Protein AF-A0A7S2LWJ1-F1 (afdb_monomer_lite)

Sequence (265 aa):
WGTWVKTWKPDPIIWHPDKVICFSGWVDVEQALGTCAGMVFPSRGERWLSVGGGNCDSKNPSNPIDVSWNTAKVQKLIDTVKRGGITGYAGIMLDLETSGPGCKVALQLSQGARCGAKLKEDTYGDGPSAALLQEAYAAIKAKGMKVGVTWSYNIPYCMMNAQEIVRGALSDSNVDLISPQMYARGEAFTDAPAWRWNGQPTLGYADYLGAKGSIVPTFKPANGLTDVMEISTDIASQHGVMIDDAVSKGFTDFANSPGCFAFQD

Structure (mmCIF, N/CA/C/O backbone):
data_AF-A0A7S2LWJ1-F1
#
_entry.id   AF-A0A7S2LWJ1-F1
#
loop_
_atom_site.group_PDB
_atom_site.id
_atom_site.type_symbol
_atom_site.label_atom_id
_atom_site.label_alt_id
_atom_site.label_comp_id
_atom_site.label_asym_id
_atom_site.label_entity_id
_atom_site.label_seq_id
_atom_site.pdbx_PDB_ins_code
_atom_site.Cartn_x
_atom_site.Cartn_y
_atom_site.Cartn_z
_atom_site.occupancy
_atom_site.B_iso_or_equiv
_atom_site.auth_seq_id
_atom_site.auth_comp_id
_atom_site.auth_asym_id
_atom_site.auth_atom_id
_atom_site.pdbx_PDB_model_num
ATOM 1 N N . TRP A 1 1 ? -8.883 -6.465 -11.737 1.00 62.12 1 TRP A N 1
ATOM 2 C CA . TRP A 1 1 ? -8.300 -5.180 -12.179 1.00 62.12 1 TRP A CA 1
ATOM 3 C C . TRP A 1 1 ? -8.716 -4.066 -11.232 1.00 62.12 1 TRP A C 1
ATOM 5 O O . TRP A 1 1 ? -9.854 -4.057 -10.776 1.00 62.12 1 TRP A O 1
ATOM 15 N N . GLY A 1 2 ? -7.831 -3.127 -10.906 1.00 69.19 2 GLY A N 1
ATOM 16 C CA . GLY A 1 2 ? -8.191 -1.963 -10.090 1.00 69.19 2 GLY A CA 1
ATOM 17 C C . GLY A 1 2 ? -7.523 -0.682 -10.574 1.00 69.19 2 GLY A C 1
ATOM 18 O O . GLY A 1 2 ? -6.684 -0.709 -11.469 1.00 69.19 2 GLY A O 1
ATOM 19 N N . THR A 1 3 ? -7.885 0.446 -9.975 1.00 72.62 3 THR A N 1
ATOM 20 C CA . THR A 1 3 ? -7.284 1.738 -10.314 1.00 72.62 3 THR A CA 1
ATOM 21 C C . THR A 1 3 ? -7.054 2.587 -9.079 1.00 72.62 3 THR A C 1
ATOM 23 O O . THR A 1 3 ? -7.881 2.619 -8.161 1.00 72.62 3 THR A O 1
ATOM 26 N N . TRP A 1 4 ? -5.949 3.317 -9.095 1.00 72.19 4 TRP A N 1
ATOM 27 C CA . TRP A 1 4 ? -5.758 4.478 -8.245 1.00 72.19 4 TRP A CA 1
ATOM 28 C C . TRP A 1 4 ? -6.468 5.673 -8.873 1.00 72.19 4 TRP A C 1
ATOM 30 O O . TRP A 1 4 ? -6.395 5.872 -10.084 1.00 72.19 4 TRP A O 1
ATOM 40 N N . VAL A 1 5 ? -7.163 6.464 -8.061 1.00 66.75 5 VAL A N 1
ATOM 41 C CA . VAL A 1 5 ? -7.757 7.734 -8.489 1.00 66.75 5 VAL A CA 1
ATOM 42 C C . VAL A 1 5 ? -7.173 8.831 -7.619 1.00 66.75 5 VAL A C 1
ATOM 44 O O . VAL A 1 5 ? -7.364 8.846 -6.400 1.00 66.75 5 VAL A O 1
ATOM 47 N N . LYS A 1 6 ? -6.430 9.739 -8.252 1.00 66.50 6 LYS A N 1
ATOM 48 C CA . LYS A 1 6 ? -5.800 10.863 -7.565 1.00 66.50 6 LYS A CA 1
ATOM 49 C C . LYS A 1 6 ? -6.835 11.906 -7.172 1.00 66.50 6 LYS A C 1
ATOM 51 O O . LYS A 1 6 ? -7.607 12.381 -8.001 1.00 66.50 6 LYS A O 1
ATOM 56 N N . THR A 1 7 ? -6.791 12.319 -5.911 1.00 58.75 7 THR A N 1
ATOM 57 C CA . THR A 1 7 ? -7.706 13.326 -5.350 1.00 58.75 7 THR A CA 1
ATOM 58 C C . THR A 1 7 ? -7.527 14.722 -5.958 1.00 58.75 7 THR A C 1
ATOM 60 O O . THR A 1 7 ? -8.493 15.471 -6.058 1.00 58.75 7 THR A O 1
ATOM 63 N N . TRP A 1 8 ? -6.319 15.076 -6.408 1.00 58.56 8 TRP A N 1
ATOM 64 C CA . TRP A 1 8 ? -5.999 16.390 -6.998 1.00 58.56 8 TRP A CA 1
ATOM 65 C C . TRP A 1 8 ? -6.009 16.425 -8.531 1.00 58.56 8 TRP A C 1
ATOM 67 O O . TRP A 1 8 ? -5.837 17.492 -9.120 1.00 58.56 8 TRP A O 1
ATOM 77 N N . LYS A 1 9 ? -6.188 15.275 -9.183 1.00 61.12 9 LYS A N 1
ATOM 78 C CA . LYS A 1 9 ? -6.340 15.156 -10.636 1.00 61.12 9 LYS A CA 1
ATOM 79 C C . LYS A 1 9 ? -7.208 13.927 -10.925 1.00 61.12 9 LYS A C 1
ATOM 81 O O . LYS A 1 9 ? -6.662 12.858 -11.189 1.00 61.12 9 LYS A O 1
ATOM 86 N N . PRO A 1 10 ? -8.542 14.047 -10.811 1.00 57.25 10 PRO A N 1
ATOM 87 C CA . PRO A 1 10 ? -9.439 12.933 -11.080 1.00 57.25 10 PRO A CA 1
ATOM 88 C C . PRO A 1 10 ? -9.311 12.556 -12.556 1.00 57.25 10 PRO A C 1
ATOM 90 O O . PRO A 1 10 ? -9.755 13.301 -13.427 1.00 57.25 10 PRO A O 1
ATOM 93 N N . ASP A 1 11 ? -8.654 11.435 -12.834 1.00 59.50 11 ASP A N 1
ATOM 94 C CA . ASP A 1 11 ? -8.476 10.940 -14.196 1.00 59.50 11 ASP A CA 1
ATOM 95 C C . ASP A 1 11 ? -9.610 9.944 -14.506 1.00 59.50 11 ASP A C 1
ATOM 97 O O . ASP A 1 11 ? -9.784 8.982 -13.750 1.00 59.50 11 ASP A O 1
ATOM 101 N N . PRO A 1 12 ? -10.430 10.142 -15.558 1.00 55.59 12 PRO A N 1
ATOM 102 C CA . PRO A 1 12 ? -11.613 9.312 -15.831 1.00 55.59 12 PRO A CA 1
ATOM 103 C C . PRO A 1 12 ? -11.295 7.906 -16.379 1.00 55.59 12 PRO A C 1
ATOM 105 O O . PRO A 1 12 ? -12.140 7.264 -16.999 1.00 55.59 12 PRO A O 1
ATOM 108 N N . ILE A 1 13 ? -10.074 7.414 -16.189 1.00 56.34 13 ILE A N 1
ATOM 109 C CA . ILE A 1 13 ? -9.444 6.504 -17.146 1.00 56.34 13 ILE A CA 1
ATOM 110 C C . ILE A 1 13 ? -9.810 5.027 -16.988 1.00 56.34 13 ILE A C 1
ATOM 112 O O . ILE A 1 13 ? -9.470 4.231 -17.853 1.00 56.34 13 ILE A O 1
ATOM 116 N N . ILE A 1 14 ? -10.588 4.621 -15.982 1.00 59.78 14 ILE A N 1
ATOM 117 C CA . ILE A 1 14 ? -11.123 3.250 -15.958 1.00 59.78 14 ILE A CA 1
ATOM 118 C C . ILE A 1 14 ? -12.606 3.283 -15.602 1.00 59.78 14 ILE A C 1
ATOM 120 O O . ILE A 1 14 ? -12.995 3.591 -14.478 1.00 59.78 14 ILE A O 1
ATOM 124 N N . TRP A 1 15 ? -13.446 2.939 -16.581 1.00 57.44 15 TRP A N 1
ATOM 125 C CA . TRP A 1 15 ? -14.903 3.021 -16.461 1.00 57.44 15 TRP A CA 1
ATOM 126 C C . TRP A 1 15 ? -15.494 1.957 -15.521 1.00 57.44 15 TRP A C 1
ATOM 128 O O . TRP A 1 15 ? -16.556 2.184 -14.936 1.00 57.44 15 TRP A O 1
ATOM 138 N N . HIS A 1 16 ? -14.815 0.818 -15.318 1.00 67.56 16 HIS A N 1
ATOM 139 C CA . HIS A 1 16 ? -15.339 -0.320 -14.542 1.00 67.56 16 HIS A CA 1
ATOM 140 C C . HIS A 1 16 ? -14.277 -1.094 -13.728 1.00 67.56 16 HIS A C 1
ATOM 142 O O . HIS A 1 16 ? -14.139 -2.304 -13.906 1.00 67.56 16 HIS A O 1
ATOM 148 N N . PRO A 1 17 ? -13.508 -0.447 -12.840 1.00 79.62 17 PRO A N 1
ATOM 149 C CA . PRO A 1 17 ? -12.548 -1.157 -12.000 1.00 79.62 17 PRO A CA 1
ATOM 150 C C . PRO A 1 17 ? -13.267 -2.025 -10.950 1.00 79.62 17 PRO A C 1
ATOM 152 O O . PRO A 1 17 ? -14.313 -1.639 -10.427 1.00 79.62 17 PRO A O 1
ATOM 155 N N . ASP A 1 18 ? -12.678 -3.164 -10.570 1.00 84.31 18 ASP A N 1
ATOM 156 C CA . ASP A 1 18 ? -13.183 -3.970 -9.444 1.00 84.31 18 ASP A CA 1
ATOM 157 C C . ASP A 1 18 ? -12.918 -3.274 -8.102 1.00 84.31 18 ASP A C 1
ATOM 159 O O . ASP A 1 18 ? -13.608 -3.518 -7.111 1.00 84.31 18 ASP A O 1
ATOM 163 N N . LYS A 1 19 ? -11.883 -2.425 -8.064 1.00 88.06 19 LYS A N 1
ATOM 164 C CA . LYS A 1 19 ? -11.432 -1.666 -6.894 1.00 88.06 19 LYS A CA 1
ATOM 165 C C . LYS A 1 19 ? -11.020 -0.261 -7.308 1.00 88.06 19 LYS A C 1
ATOM 167 O O . LYS A 1 19 ? -10.224 -0.103 -8.234 1.00 88.06 19 LYS A O 1
ATOM 172 N N . VAL A 1 20 ? -11.514 0.732 -6.582 1.00 88.94 20 VAL A N 1
ATOM 173 C CA . VAL A 1 20 ? -11.131 2.135 -6.735 1.00 88.94 20 VAL A CA 1
ATOM 174 C C . VAL A 1 20 ? -10.453 2.589 -5.457 1.00 88.94 20 VAL A C 1
ATOM 176 O O . VAL A 1 20 ? -11.090 2.621 -4.404 1.00 88.94 20 VAL A O 1
ATOM 179 N N . ILE A 1 21 ? -9.178 2.955 -5.549 1.00 91.00 21 ILE A N 1
ATOM 180 C CA . ILE A 1 21 ? -8.411 3.436 -4.404 1.00 91.00 21 ILE A CA 1
ATOM 181 C C . ILE A 1 21 ? -8.294 4.955 -4.496 1.00 91.00 21 ILE A C 1
ATOM 183 O O . ILE A 1 21 ? -7.714 5.484 -5.442 1.00 91.00 21 ILE A O 1
ATOM 187 N N . CYS A 1 22 ? -8.844 5.662 -3.510 1.00 90.88 22 CYS A N 1
ATOM 188 C CA . CYS A 1 22 ? -8.642 7.099 -3.385 1.00 90.88 22 CYS A CA 1
ATOM 189 C C . CYS A 1 22 ? -7.226 7.381 -2.886 1.00 90.88 22 CYS A C 1
ATOM 191 O O . CYS A 1 22 ? -6.927 7.128 -1.718 1.00 90.88 22 CYS A O 1
ATOM 193 N N . PHE A 1 23 ? -6.369 7.913 -3.755 1.00 87.94 23 PHE A N 1
ATOM 194 C CA . PHE A 1 23 ? -5.011 8.307 -3.393 1.00 87.94 23 PHE A CA 1
ATOM 195 C C . PHE A 1 23 ? -5.048 9.660 -2.670 1.00 87.94 23 PHE A C 1
ATOM 197 O O . PHE A 1 23 ? -5.220 10.713 -3.298 1.00 87.94 23 PHE A O 1
ATOM 204 N N . SER A 1 24 ? -4.950 9.627 -1.339 1.00 87.88 24 SER A N 1
ATOM 205 C CA . SER A 1 24 ? -5.105 10.820 -0.502 1.00 87.88 24 SER A CA 1
ATOM 206 C C . SER A 1 24 ? -3.829 11.649 -0.367 1.00 87.88 24 SER A C 1
ATOM 208 O O . SER A 1 24 ? -3.923 12.866 -0.223 1.00 87.88 24 SER A O 1
ATOM 210 N N . GLY A 1 25 ? -2.656 11.011 -0.406 1.00 84.50 25 GLY A N 1
ATOM 211 C CA . GLY A 1 25 ? -1.369 11.648 -0.118 1.00 84.50 25 GLY A CA 1
ATOM 212 C C . GLY A 1 25 ? -1.175 12.041 1.354 1.00 84.50 25 GLY A C 1
ATOM 213 O O . GLY A 1 25 ? -0.243 12.786 1.665 1.00 84.50 25 GLY A O 1
ATOM 214 N N . TRP A 1 26 ? -2.057 11.591 2.258 1.00 88.19 26 TRP A N 1
ATOM 215 C CA . TRP A 1 26 ? -2.043 11.939 3.679 1.00 88.19 26 TRP A CA 1
ATOM 216 C C . TRP A 1 26 ? -1.842 10.710 4.559 1.00 88.19 26 TRP A C 1
ATOM 218 O O . TRP A 1 26 ? -2.670 9.801 4.582 1.00 88.19 26 TRP A O 1
ATOM 228 N N . VAL A 1 27 ? -0.793 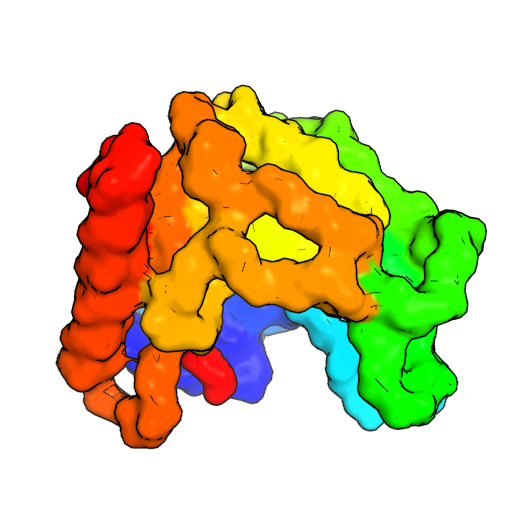10.735 5.381 1.00 88.94 27 VAL A N 1
ATOM 229 C CA . VAL A 1 27 ? -0.598 9.764 6.471 1.00 88.94 27 VAL A CA 1
ATOM 230 C C . VAL A 1 27 ? -1.572 10.003 7.638 1.00 88.94 27 VAL A C 1
ATOM 232 O O . VAL A 1 27 ? -1.894 9.086 8.392 1.00 88.94 27 VAL A O 1
ATOM 235 N N . ASP A 1 28 ? -2.078 11.228 7.816 1.00 91.50 28 ASP A N 1
ATOM 236 C CA . ASP A 1 28 ? -3.137 11.480 8.794 1.00 91.50 28 ASP A CA 1
ATOM 237 C C . ASP A 1 28 ? -4.489 10.983 8.268 1.00 91.50 28 ASP A C 1
ATOM 239 O O . ASP A 1 28 ? -5.031 11.531 7.308 1.00 91.50 28 ASP A O 1
ATOM 243 N N . VAL A 1 29 ? -5.055 9.971 8.927 1.00 95.69 29 VAL A N 1
ATOM 244 C CA . VAL A 1 29 ? -6.309 9.329 8.505 1.00 95.69 29 VAL A CA 1
ATOM 245 C C . VAL A 1 29 ? -7.488 10.301 8.376 1.00 95.69 29 VAL A C 1
ATOM 247 O O . VAL A 1 29 ? -8.330 10.126 7.500 1.00 95.69 29 VAL A O 1
ATOM 250 N N . GLU A 1 30 ? -7.565 11.349 9.200 1.00 94.62 30 GLU A N 1
ATOM 251 C CA . GLU A 1 30 ? -8.678 12.305 9.132 1.00 94.62 30 GLU A CA 1
ATOM 252 C C . GLU A 1 30 ? -8.514 13.260 7.946 1.00 94.62 30 GLU A C 1
ATOM 254 O O . GLU A 1 30 ? -9.494 13.578 7.273 1.00 94.62 30 GLU A O 1
ATOM 259 N N . GLN A 1 31 ? -7.277 13.659 7.633 1.00 92.12 31 GLN A N 1
ATOM 260 C CA . GLN A 1 31 ? -6.982 14.422 6.416 1.00 92.12 31 GLN A CA 1
ATOM 261 C C . GLN A 1 31 ? -7.210 13.572 5.161 1.00 92.12 31 GLN A C 1
ATOM 263 O O . GLN A 1 31 ? -7.761 14.071 4.177 1.00 92.12 31 GLN A O 1
ATOM 268 N N . ALA A 1 32 ? -6.857 12.283 5.209 1.00 93.25 32 ALA A N 1
ATOM 269 C CA . ALA A 1 32 ? -7.126 11.341 4.130 1.00 93.25 32 ALA A CA 1
ATOM 270 C C . ALA A 1 32 ? -8.634 11.213 3.864 1.00 93.25 32 ALA A C 1
ATOM 272 O O . ALA A 1 32 ? -9.078 11.390 2.729 1.00 93.25 32 ALA A O 1
ATOM 273 N N . LEU A 1 33 ? -9.432 11.002 4.917 1.00 95.31 33 LEU A N 1
ATOM 274 C CA . LEU A 1 33 ? -10.895 10.975 4.836 1.00 95.31 33 LEU A CA 1
ATOM 275 C C . LEU A 1 33 ? -11.462 12.281 4.274 1.00 95.31 33 LEU A C 1
ATOM 277 O O . LEU A 1 33 ? -12.286 12.237 3.365 1.00 95.31 33 LEU A O 1
ATOM 281 N N . GLY A 1 34 ? -11.012 13.431 4.784 1.00 93.44 34 GLY A N 1
ATOM 282 C CA . GLY A 1 34 ? -11.465 14.742 4.315 1.00 93.44 34 GLY A CA 1
ATOM 283 C C . GLY A 1 34 ? -11.158 14.976 2.836 1.00 93.44 34 GLY A C 1
ATOM 284 O O . GLY A 1 34 ? -12.008 15.467 2.098 1.00 93.44 34 GLY A O 1
ATOM 285 N N . THR A 1 35 ? -9.977 14.554 2.383 1.00 88.69 35 THR A N 1
ATOM 286 C CA . THR A 1 35 ? -9.564 14.666 0.977 1.00 88.69 35 THR A CA 1
ATOM 287 C C . THR A 1 35 ? -10.399 13.749 0.079 1.00 88.69 35 THR A C 1
ATOM 289 O O . THR A 1 35 ? -10.888 14.175 -0.966 1.00 88.69 35 THR A O 1
ATOM 292 N N . CYS A 1 36 ? -10.629 12.505 0.501 1.00 90.50 36 CYS A N 1
ATOM 293 C CA . CYS A 1 36 ? -11.410 11.536 -0.268 1.00 90.50 36 CYS A CA 1
ATOM 294 C C . CYS A 1 36 ? -12.926 11.789 -0.235 1.00 90.50 36 CYS A C 1
ATOM 296 O O . CYS A 1 36 ? -13.634 11.339 -1.132 1.00 90.50 36 CYS A O 1
ATOM 298 N N . ALA A 1 37 ? -13.444 12.523 0.755 1.00 89.81 37 ALA A N 1
ATOM 299 C CA . ALA A 1 37 ? -14.869 12.852 0.848 1.00 89.81 37 ALA A CA 1
ATOM 300 C C . ALA A 1 37 ? -15.363 13.716 -0.326 1.00 89.81 37 ALA A C 1
ATOM 302 O O . ALA A 1 37 ? -16.529 13.627 -0.702 1.00 89.81 37 ALA A O 1
ATOM 303 N N . GLY A 1 38 ? -14.481 14.531 -0.915 1.00 78.19 38 GLY A N 1
ATOM 304 C CA . GLY A 1 38 ? -14.796 15.381 -2.067 1.00 78.19 38 GLY A CA 1
ATOM 305 C C . GLY A 1 38 ? -14.744 14.668 -3.420 1.00 78.19 38 GLY A C 1
ATOM 306 O O . GLY A 1 38 ? -14.998 15.299 -4.445 1.00 78.19 38 GLY A O 1
ATOM 307 N N . MET A 1 39 ? -14.396 13.379 -3.456 1.00 78.75 39 MET A N 1
ATOM 308 C CA . MET A 1 39 ? -14.214 12.661 -4.712 1.00 78.75 39 MET A CA 1
ATOM 309 C C . MET A 1 39 ? -15.497 12.045 -5.261 1.00 78.75 39 MET A C 1
ATOM 311 O O . MET A 1 39 ? -16.260 11.379 -4.560 1.00 78.75 39 MET A O 1
ATOM 315 N N . VAL A 1 40 ? -15.660 12.162 -6.579 1.00 77.00 40 VAL A N 1
ATOM 316 C CA . VAL A 1 40 ? -16.626 11.369 -7.339 1.00 77.00 40 VAL A CA 1
ATOM 317 C C . VAL A 1 40 ? -15.969 10.042 -7.703 1.00 77.00 40 VAL A C 1
ATOM 319 O O . VAL A 1 40 ? -15.102 9.977 -8.572 1.00 77.00 40 VAL A O 1
ATOM 322 N N . PHE A 1 41 ? -16.373 8.975 -7.019 1.00 76.06 41 PHE A N 1
ATOM 323 C CA . PHE A 1 41 ? -15.963 7.620 -7.378 1.00 76.06 41 PHE A CA 1
ATOM 324 C C . PHE A 1 41 ? -16.769 7.110 -8.583 1.00 76.06 41 PHE A C 1
ATOM 326 O O . PHE A 1 41 ? -17.954 7.441 -8.703 1.00 76.06 41 PHE A O 1
ATOM 333 N N . PRO A 1 42 ? -16.182 6.235 -9.420 1.00 74.19 42 PRO A N 1
ATOM 334 C CA . PRO A 1 42 ? -16.938 5.409 -10.351 1.00 74.19 42 PRO A CA 1
ATOM 335 C C . PRO A 1 42 ? -18.126 4.715 -9.666 1.00 74.19 42 PRO A C 1
ATOM 337 O O . PRO A 1 42 ? -18.094 4.392 -8.474 1.00 74.19 42 PRO A O 1
ATOM 340 N N . SER A 1 43 ? -19.192 4.463 -10.429 1.00 73.44 43 SER A N 1
ATOM 341 C CA . SER A 1 43 ? -20.420 3.829 -9.923 1.00 73.44 43 SER A CA 1
ATOM 342 C C . SER A 1 43 ? -20.259 2.339 -9.595 1.00 73.44 43 SER A C 1
ATOM 344 O O . SER A 1 43 ? -21.141 1.748 -8.974 1.00 73.44 43 SER A O 1
ATOM 346 N N . ARG A 1 44 ? -19.142 1.728 -10.004 1.00 78.50 44 ARG A N 1
ATOM 347 C CA . ARG A 1 44 ? -18.795 0.321 -9.776 1.00 78.50 44 ARG A CA 1
ATOM 348 C C . ARG A 1 44 ? -17.430 0.215 -9.097 1.00 78.50 44 ARG A C 1
ATOM 350 O O . ARG A 1 44 ? -16.621 1.136 -9.174 1.00 78.50 44 ARG A O 1
ATOM 357 N N . GLY A 1 45 ? -17.195 -0.939 -8.481 1.00 83.31 45 GLY A N 1
ATOM 358 C CA . GLY A 1 45 ? -15.953 -1.262 -7.790 1.00 83.31 45 GLY A CA 1
ATOM 359 C C . GLY A 1 45 ? -16.024 -1.013 -6.287 1.00 83.31 45 GLY A C 1
ATOM 360 O O . GLY A 1 45 ? -16.723 -0.124 -5.800 1.00 83.31 45 GLY A O 1
ATOM 361 N N . GLU A 1 46 ? -15.289 -1.828 -5.540 1.00 91.62 46 GLU A N 1
ATOM 362 C CA . GLU A 1 46 ? -15.083 -1.628 -4.111 1.00 91.62 46 GLU A CA 1
ATOM 363 C C . GLU A 1 46 ? -14.309 -0.326 -3.886 1.00 91.62 46 GLU A C 1
ATOM 365 O O . GLU A 1 46 ? -13.279 -0.094 -4.521 1.00 91.62 46 GLU A O 1
ATOM 370 N N . ARG A 1 47 ? -14.775 0.522 -2.966 1.00 92.25 47 ARG A N 1
ATOM 371 C CA . ARG A 1 47 ? -14.086 1.771 -2.616 1.00 92.25 47 ARG A CA 1
ATOM 372 C C . ARG A 1 47 ? -13.054 1.516 -1.534 1.00 92.25 47 ARG A C 1
ATOM 374 O O . ARG A 1 47 ? -13.379 0.926 -0.506 1.00 92.25 47 ARG A O 1
ATOM 381 N N . TRP A 1 48 ? -11.841 1.995 -1.751 1.00 95.88 48 TRP A N 1
ATOM 382 C CA . TRP A 1 48 ? -10.733 1.868 -0.818 1.00 95.88 48 TRP A CA 1
ATOM 383 C C . TRP A 1 48 ? -10.171 3.248 -0.484 1.00 95.88 48 TRP A C 1
ATOM 385 O O . TRP A 1 48 ? -10.022 4.102 -1.360 1.00 95.88 48 TRP A O 1
ATOM 395 N N . LEU A 1 49 ? -9.874 3.464 0.794 1.00 96.56 49 LEU A N 1
ATOM 396 C CA . LEU A 1 49 ? -9.201 4.667 1.276 1.00 96.56 49 LEU A CA 1
ATOM 397 C C . LEU A 1 49 ? -7.692 4.426 1.254 1.00 96.56 49 LEU A C 1
ATOM 399 O O . LEU A 1 49 ? -7.248 3.472 1.885 1.00 96.56 49 LEU A O 1
ATOM 403 N N . SER A 1 50 ? -6.906 5.280 0.597 1.00 95.31 50 SER A N 1
ATOM 404 C CA . SER A 1 50 ? -5.460 5.294 0.833 1.00 95.31 50 SER A CA 1
ATOM 405 C C . SER A 1 50 ? -5.123 6.170 2.033 1.00 95.31 50 SER A C 1
ATOM 407 O O . SER A 1 50 ? -5.562 7.323 2.101 1.00 95.31 50 SER A O 1
ATOM 409 N N . VAL A 1 51 ? -4.324 5.645 2.956 1.00 94.81 51 VAL A N 1
ATOM 410 C CA . VAL A 1 51 ? -3.632 6.420 3.993 1.00 94.81 51 VAL A CA 1
ATOM 411 C C . VAL A 1 51 ? -2.148 6.310 3.692 1.00 94.81 51 VAL A C 1
ATOM 413 O O . VAL A 1 51 ? -1.644 5.197 3.590 1.00 94.81 51 VAL A O 1
ATOM 416 N N . GLY A 1 52 ? -1.459 7.438 3.551 1.00 90.19 52 GLY A N 1
ATOM 417 C CA . GLY A 1 52 ? -0.059 7.487 3.136 1.00 90.19 52 GLY A CA 1
ATOM 418 C C . GLY A 1 52 ? 0.141 8.068 1.738 1.00 90.19 52 GLY A C 1
ATOM 419 O O . GLY A 1 52 ? -0.607 8.967 1.347 1.00 90.19 52 GLY A O 1
ATOM 420 N N . GLY A 1 53 ? 1.179 7.607 1.032 1.00 78.69 53 GLY A N 1
ATOM 421 C CA . GLY A 1 53 ? 1.578 8.150 -0.277 1.00 78.69 53 GLY A CA 1
ATOM 422 C C . GLY A 1 53 ? 2.057 9.591 -0.176 1.00 78.69 53 GLY A C 1
ATOM 423 O O . GLY A 1 53 ? 1.740 10.424 -1.026 1.00 78.69 53 GLY A O 1
ATOM 424 N N . GLY A 1 54 ? 2.676 9.909 0.967 1.00 64.75 54 GLY A N 1
ATOM 425 C CA . GLY A 1 54 ? 2.916 11.263 1.437 1.00 64.75 54 GLY A CA 1
ATOM 426 C C . GLY A 1 54 ? 3.527 12.143 0.355 1.00 64.75 54 GLY A C 1
ATOM 427 O O . GLY A 1 54 ? 4.593 11.849 -0.178 1.00 64.75 54 GLY A O 1
ATOM 428 N N . ASN A 1 55 ? 2.886 13.280 0.081 1.00 55.94 55 ASN A N 1
ATOM 429 C CA . ASN A 1 55 ? 3.475 14.341 -0.728 1.00 55.94 55 ASN A CA 1
ATOM 430 C C . ASN A 1 55 ? 4.667 14.966 0.031 1.00 55.94 55 ASN A C 1
ATOM 432 O O . ASN A 1 55 ? 4.563 16.088 0.531 1.00 55.94 55 ASN A O 1
ATOM 436 N N . CYS A 1 56 ? 5.825 14.293 0.093 1.00 53.72 56 CYS A N 1
ATOM 437 C CA . CYS A 1 56 ? 7.084 14.945 0.490 1.00 53.72 56 CYS A CA 1
ATOM 438 C C . CYS A 1 56 ? 7.411 16.143 -0.420 1.00 53.72 56 CYS A C 1
ATOM 440 O O . CYS A 1 56 ? 8.255 16.971 -0.102 1.00 53.72 56 CYS A O 1
ATOM 442 N N . ASP A 1 57 ? 6.693 16.254 -1.532 1.00 47.81 57 ASP A N 1
ATOM 443 C CA . ASP A 1 57 ? 6.700 17.335 -2.498 1.00 47.81 57 ASP A CA 1
ATOM 444 C C . ASP A 1 57 ? 5.880 18.559 -2.047 1.00 47.81 57 ASP A C 1
ATOM 446 O O . ASP A 1 57 ? 5.345 19.288 -2.885 1.00 47.81 57 ASP A O 1
ATOM 450 N N . SER A 1 58 ? 5.715 18.794 -0.732 1.00 45.62 58 SER A N 1
ATOM 451 C CA . SER A 1 58 ? 4.949 19.944 -0.246 1.00 45.62 58 SER A CA 1
ATOM 452 C C . SER A 1 58 ? 5.558 21.220 -0.835 1.00 45.62 58 SER A C 1
ATOM 454 O O . SER A 1 58 ? 6.621 21.680 -0.421 1.00 45.62 58 SER A O 1
ATOM 456 N N . LYS A 1 59 ? 4.869 21.782 -1.835 1.00 45.69 59 LYS A N 1
ATOM 457 C CA . LYS A 1 59 ? 5.271 22.923 -2.675 1.00 45.69 59 LYS A CA 1
ATOM 458 C C . LYS A 1 59 ? 5.435 24.234 -1.892 1.00 45.69 59 LYS A C 1
ATOM 460 O O . LYS A 1 59 ? 5.547 25.300 -2.490 1.00 45.69 59 LYS A O 1
ATOM 465 N N . ASN A 1 60 ? 5.406 24.171 -0.561 1.00 49.88 60 ASN A N 1
ATOM 466 C CA . ASN A 1 60 ? 5.527 25.299 0.339 1.00 49.88 60 ASN A CA 1
ATOM 467 C C . ASN A 1 60 ? 6.674 25.073 1.344 1.00 49.88 60 ASN A C 1
ATOM 469 O O . ASN A 1 60 ? 6.438 24.600 2.458 1.00 49.88 60 ASN A O 1
ATOM 473 N N . PRO A 1 61 ? 7.914 25.454 0.990 1.00 54.19 61 PRO A N 1
ATOM 474 C CA . PRO A 1 61 ? 9.062 25.370 1.895 1.00 54.19 61 PRO A CA 1
ATOM 475 C C . PRO A 1 61 ? 8.915 26.242 3.157 1.00 54.19 61 PRO A C 1
ATOM 477 O O . PRO A 1 61 ? 9.687 26.087 4.100 1.00 54.19 61 PRO A O 1
ATOM 480 N N . SER A 1 62 ? 7.929 27.145 3.206 1.00 53.22 62 SER A N 1
ATOM 481 C CA . SER A 1 62 ? 7.674 28.044 4.336 1.00 53.22 62 SER A CA 1
ATOM 482 C C . SER A 1 62 ? 6.765 27.441 5.416 1.00 53.22 62 SER A C 1
ATOM 484 O O . SER A 1 62 ? 6.684 27.998 6.507 1.00 53.22 62 SER A O 1
ATOM 486 N N . ASN A 1 63 ? 6.079 26.325 5.139 1.00 51.38 63 ASN A N 1
ATOM 487 C CA . ASN A 1 63 ? 5.269 25.601 6.123 1.00 51.38 63 ASN A CA 1
ATOM 488 C C . ASN A 1 63 ? 5.214 24.099 5.783 1.00 51.38 63 ASN A C 1
ATOM 490 O O . ASN A 1 63 ? 4.220 23.636 5.214 1.00 51.38 63 ASN A O 1
ATOM 494 N N . PRO A 1 64 ? 6.282 23.336 6.078 1.00 58.62 64 PRO A N 1
ATOM 495 C CA . PRO A 1 64 ? 6.330 21.924 5.737 1.00 58.62 64 PRO A CA 1
ATOM 496 C C . PRO A 1 64 ? 5.347 21.147 6.618 1.00 58.62 64 PRO A C 1
ATOM 498 O O . PRO A 1 64 ? 5.579 20.962 7.819 1.00 58.62 64 PRO A O 1
ATOM 501 N N . ILE A 1 65 ? 4.254 20.677 6.017 1.00 61.84 65 ILE A N 1
ATOM 502 C CA . ILE A 1 65 ? 3.363 19.717 6.668 1.00 61.84 65 ILE A CA 1
ATOM 503 C C . ILE A 1 65 ? 4.090 18.372 6.686 1.00 61.84 65 ILE A C 1
ATOM 505 O O . ILE A 1 65 ? 4.495 17.870 5.641 1.00 61.84 65 ILE A O 1
ATOM 509 N N . ASP A 1 66 ? 4.284 17.807 7.877 1.00 67.69 66 ASP A N 1
ATOM 510 C CA . ASP A 1 66 ? 4.865 16.473 8.008 1.00 67.69 66 ASP A CA 1
ATOM 511 C C . ASP A 1 66 ? 3.823 15.419 7.621 1.00 67.69 66 ASP A C 1
ATOM 513 O O . ASP A 1 66 ? 2.847 15.189 8.343 1.00 67.69 66 ASP A O 1
ATOM 517 N N . VAL A 1 67 ? 4.027 14.824 6.450 1.00 72.38 67 VAL A N 1
ATOM 518 C CA . VAL A 1 67 ? 3.185 13.772 5.870 1.00 72.38 67 VAL A CA 1
ATOM 519 C C . VAL A 1 67 ? 3.848 12.400 5.949 1.00 72.38 67 VAL A C 1
ATOM 521 O O . VAL A 1 67 ? 3.468 11.505 5.207 1.00 72.38 67 VAL A O 1
ATOM 524 N N . SER A 1 68 ? 4.828 12.228 6.833 1.00 78.94 68 SER A N 1
ATOM 525 C CA . SER A 1 68 ? 5.577 10.979 6.957 1.00 78.94 68 SER A CA 1
ATOM 526 C C . SER A 1 68 ? 4.959 10.049 8.004 1.00 78.94 68 SER A C 1
ATOM 528 O O . SER A 1 68 ? 4.321 10.490 8.969 1.00 78.94 68 SER A O 1
ATOM 530 N N . TRP A 1 69 ? 5.186 8.743 7.859 1.00 86.00 69 TRP A N 1
ATOM 531 C CA . TRP A 1 69 ? 4.746 7.750 8.837 1.00 86.00 69 TRP A CA 1
ATOM 532 C C . TRP A 1 69 ? 5.497 7.871 10.166 1.00 86.00 69 TRP A C 1
ATOM 534 O O . TRP A 1 69 ? 6.722 7.971 10.213 1.00 86.00 69 TRP A O 1
ATOM 544 N N . ASN A 1 70 ? 4.756 7.806 11.272 1.00 86.06 70 ASN A N 1
ATOM 545 C CA . ASN A 1 70 ? 5.296 7.688 12.627 1.00 86.06 70 ASN A CA 1
ATOM 546 C C . ASN A 1 70 ? 4.302 6.952 13.538 1.00 86.06 70 ASN A C 1
ATOM 548 O O . ASN A 1 70 ? 3.129 6.779 13.185 1.00 86.06 70 ASN A O 1
ATOM 552 N N . THR A 1 71 ? 4.761 6.556 14.725 1.00 89.62 71 THR A N 1
ATOM 553 C CA . THR A 1 71 ? 3.961 5.843 15.737 1.00 89.62 71 THR A CA 1
ATOM 554 C C . THR A 1 71 ? 2.632 6.536 16.041 1.00 89.62 71 THR A C 1
ATOM 556 O O . THR A 1 71 ? 1.587 5.889 16.052 1.00 89.62 71 THR A O 1
ATOM 559 N N . ALA A 1 72 ? 2.630 7.860 16.228 1.00 90.50 72 ALA A N 1
ATOM 560 C CA . ALA A 1 72 ? 1.418 8.601 16.573 1.00 90.50 72 ALA A CA 1
ATOM 561 C C . ALA A 1 72 ? 0.376 8.579 15.442 1.00 90.50 72 ALA A C 1
ATOM 563 O O . ALA A 1 72 ? -0.824 8.498 15.706 1.00 90.50 72 ALA A O 1
ATOM 564 N N . LYS A 1 73 ? 0.812 8.614 14.178 1.00 91.75 73 LYS A N 1
ATOM 565 C CA . LYS A 1 73 ? -0.087 8.533 13.019 1.00 91.75 73 LYS A CA 1
ATOM 566 C C . LYS A 1 73 ? -0.698 7.142 12.861 1.00 91.75 73 LYS A C 1
ATOM 568 O O . LYS A 1 73 ? -1.901 7.049 12.618 1.00 91.75 73 LYS A O 1
ATOM 573 N N . VAL A 1 74 ? 0.082 6.078 13.077 1.00 95.81 74 VAL A N 1
ATOM 574 C CA . VAL A 1 74 ? -0.455 4.706 13.075 1.00 95.81 74 VAL A CA 1
ATOM 575 C C . VAL A 1 74 ? -1.412 4.492 14.249 1.00 95.81 74 VAL A C 1
ATOM 577 O O . VAL A 1 74 ? -2.502 3.960 14.051 1.00 95.81 74 VAL A O 1
ATOM 580 N N . GLN A 1 75 ? -1.088 4.999 15.443 1.00 97.44 75 GLN A N 1
ATOM 581 C CA . GLN A 1 75 ? -1.999 4.936 16.589 1.00 97.44 75 GLN A CA 1
ATOM 582 C C . GLN A 1 75 ? -3.312 5.681 16.312 1.00 97.44 75 GLN A C 1
ATOM 584 O O . GLN A 1 75 ? -4.393 5.151 16.559 1.00 97.44 75 GLN A O 1
ATOM 589 N N . LYS A 1 76 ? -3.244 6.875 15.711 1.00 97.31 76 LYS A N 1
ATOM 590 C CA . LYS A 1 76 ? -4.438 7.636 15.318 1.00 97.31 76 LYS A CA 1
ATOM 591 C C . LYS A 1 76 ? -5.300 6.877 14.302 1.00 97.31 76 LYS A C 1
ATOM 593 O O . LYS A 1 76 ? -6.532 6.929 14.393 1.00 97.31 76 LYS A O 1
ATOM 598 N N . LEU A 1 77 ? -4.683 6.173 13.347 1.00 98.44 77 LEU A N 1
ATOM 599 C CA . LEU A 1 77 ? -5.384 5.274 12.426 1.00 98.44 77 LEU A CA 1
ATOM 600 C C . LEU A 1 77 ? -6.093 4.150 13.194 1.00 98.44 77 LEU A C 1
ATOM 602 O O . LEU A 1 77 ? -7.300 3.977 13.018 1.00 98.44 77 LEU A O 1
ATOM 606 N N . ILE A 1 78 ? -5.381 3.447 14.080 1.00 98.75 78 ILE A N 1
ATOM 607 C CA . ILE A 1 78 ? -5.933 2.376 14.926 1.00 98.75 78 ILE A CA 1
ATOM 608 C C . ILE A 1 78 ? -7.145 2.877 15.717 1.00 98.75 78 ILE A C 1
ATOM 610 O O . ILE A 1 78 ? -8.212 2.262 15.671 1.00 98.75 78 ILE A O 1
ATOM 614 N N . ASP A 1 79 ? -7.013 4.007 16.408 1.00 98.69 79 ASP A N 1
ATOM 615 C CA . ASP A 1 79 ? -8.076 4.571 17.240 1.00 98.69 79 ASP A CA 1
ATOM 616 C C . ASP A 1 79 ? -9.284 4.988 16.393 1.00 98.69 79 ASP A C 1
ATOM 618 O O . ASP A 1 79 ? -10.434 4.734 16.762 1.00 98.69 79 ASP A O 1
ATOM 622 N N . THR A 1 80 ? -9.034 5.570 15.215 1.00 98.62 80 THR A N 1
ATOM 623 C CA . THR A 1 80 ? -10.080 5.978 14.267 1.00 98.62 80 THR A CA 1
ATOM 624 C C . THR A 1 80 ? -10.845 4.791 13.698 1.00 98.62 80 THR A C 1
ATOM 626 O O . THR A 1 80 ? -12.076 4.825 13.634 1.00 98.62 80 THR A O 1
ATOM 629 N N . VAL A 1 81 ? -10.149 3.709 13.367 1.00 98.44 81 VAL A N 1
ATOM 630 C CA . VAL A 1 81 ? -10.774 2.449 12.969 1.00 98.44 81 VAL A CA 1
ATOM 631 C C . VAL A 1 81 ? -11.587 1.874 14.128 1.00 98.44 81 VAL A C 1
ATOM 633 O O . VAL A 1 81 ? -12.772 1.593 13.959 1.00 98.44 81 VAL A O 1
ATOM 636 N N . LYS A 1 82 ? -11.004 1.752 15.330 1.00 98.31 82 LYS A N 1
ATOM 637 C CA . LYS A 1 82 ? -11.659 1.161 16.512 1.00 98.31 82 LYS A CA 1
ATOM 638 C C . LYS A 1 82 ? -12.953 1.883 16.893 1.00 98.31 82 LYS A C 1
ATOM 640 O O . LYS A 1 82 ? -13.945 1.208 17.186 1.00 98.31 82 LYS A O 1
ATOM 645 N N . ARG A 1 83 ? -12.990 3.218 16.801 1.00 97.94 83 ARG A N 1
ATOM 646 C CA . ARG A 1 83 ? -14.205 4.024 17.042 1.00 97.94 83 ARG A CA 1
ATOM 647 C C . ARG A 1 83 ? -15.219 4.020 15.890 1.00 97.94 83 ARG A C 1
ATOM 649 O O . ARG A 1 83 ? -16.264 4.644 16.020 1.00 97.94 83 ARG A O 1
ATOM 656 N N . GLY A 1 84 ? -14.937 3.339 14.775 1.00 97.25 84 GLY A N 1
ATOM 657 C CA . GLY A 1 84 ? -15.831 3.284 13.611 1.00 97.25 84 GLY A CA 1
ATOM 658 C C . GLY A 1 84 ? -15.854 4.573 12.785 1.00 97.25 84 GLY A C 1
ATOM 659 O O . GLY A 1 84 ? -16.843 4.854 12.119 1.00 97.25 84 GLY A O 1
ATOM 660 N N . GLY A 1 85 ? -14.780 5.369 12.829 1.00 96.88 85 GLY A N 1
ATOM 661 C CA . GLY A 1 85 ? -14.691 6.659 12.136 1.00 96.88 85 GLY A CA 1
ATOM 662 C C . GLY A 1 85 ? -14.494 6.565 10.619 1.00 96.88 85 GLY A C 1
ATOM 663 O O . GLY A 1 85 ? -14.497 7.592 9.948 1.00 96.88 85 GLY A O 1
ATOM 664 N N . ILE A 1 86 ? -14.323 5.358 10.071 1.00 96.75 86 ILE A N 1
ATOM 665 C CA . ILE A 1 86 ? -14.148 5.106 8.636 1.00 96.75 86 ILE A CA 1
ATOM 666 C C . ILE A 1 86 ? -15.383 4.358 8.145 1.00 96.75 86 ILE A C 1
ATOM 668 O O . ILE A 1 86 ? -15.638 3.232 8.564 1.00 96.75 86 ILE A O 1
ATOM 672 N N . THR A 1 8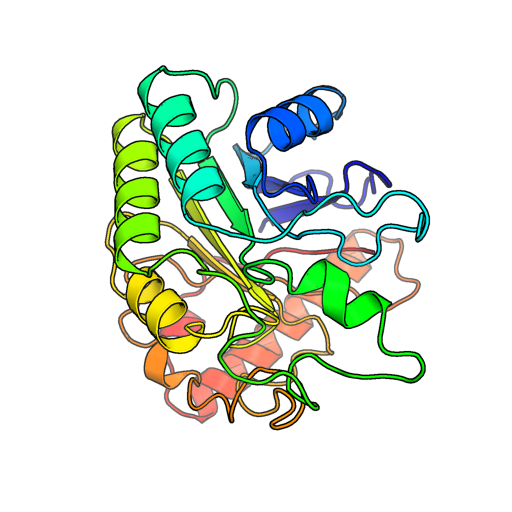7 ? -16.164 4.994 7.273 1.00 93.56 87 THR A N 1
ATOM 673 C CA . THR A 1 87 ? -17.420 4.446 6.742 1.00 93.56 87 THR A CA 1
ATOM 674 C C . THR A 1 87 ? -17.471 4.603 5.224 1.00 93.56 87 THR A C 1
ATOM 676 O O . THR A 1 87 ? -16.821 5.482 4.664 1.00 93.56 87 THR A O 1
ATOM 679 N N . GLY A 1 88 ? -18.217 3.728 4.542 1.00 92.38 88 GLY A N 1
ATOM 680 C CA . GLY A 1 88 ? -18.380 3.781 3.081 1.00 92.38 88 GLY A CA 1
ATOM 681 C C . GLY A 1 88 ? -17.209 3.222 2.261 1.00 92.38 88 GLY A C 1
ATOM 682 O O . GLY A 1 88 ? -17.256 3.284 1.031 1.00 92.38 88 GLY A O 1
ATOM 683 N N . TYR A 1 89 ? -16.196 2.649 2.918 1.00 95.75 89 TYR A N 1
ATOM 684 C CA . TYR A 1 89 ? -15.058 1.980 2.286 1.00 95.75 89 TYR A CA 1
ATOM 685 C C . TYR A 1 89 ? -15.090 0.476 2.570 1.00 95.75 89 TYR A C 1
ATOM 687 O O . TYR A 1 89 ? -15.407 0.049 3.678 1.00 95.75 89 TYR A O 1
ATOM 695 N N . ALA A 1 90 ? -14.745 -0.324 1.563 1.00 96.69 90 ALA A N 1
ATOM 696 C CA . ALA A 1 90 ? -14.586 -1.772 1.668 1.00 96.69 90 ALA A CA 1
ATOM 697 C C . ALA A 1 90 ? -13.206 -2.169 2.216 1.00 96.69 90 ALA A C 1
ATOM 699 O O . ALA A 1 90 ? -13.037 -3.279 2.719 1.00 96.69 90 ALA A O 1
ATOM 700 N N . GLY A 1 91 ? -12.218 -1.278 2.117 1.00 97.69 91 GLY A N 1
ATOM 701 C CA . GLY A 1 91 ? -10.869 -1.517 2.608 1.00 97.69 91 GLY A CA 1
ATOM 702 C C . GLY A 1 91 ? -10.041 -0.248 2.747 1.00 97.69 91 GLY A C 1
ATOM 703 O O . GLY A 1 91 ? -10.433 0.831 2.293 1.00 97.69 91 GLY A O 1
ATOM 704 N N . ILE A 1 92 ? -8.884 -0.398 3.382 1.00 98.38 92 ILE A N 1
ATOM 705 C CA . ILE A 1 92 ? -7.872 0.648 3.513 1.00 98.38 92 ILE A CA 1
ATOM 706 C C . ILE A 1 92 ? -6.589 0.143 2.865 1.00 98.38 92 ILE A C 1
ATOM 708 O O . ILE A 1 92 ? -6.141 -0.964 3.153 1.00 98.38 92 ILE A O 1
ATOM 712 N N . MET A 1 93 ? -6.017 0.960 1.990 1.00 97.75 93 MET A N 1
ATOM 713 C CA . MET A 1 93 ? -4.694 0.769 1.419 1.00 97.75 93 MET A CA 1
ATOM 714 C C . MET A 1 93 ? -3.699 1.608 2.226 1.00 97.75 93 MET A C 1
ATOM 716 O O . MET A 1 93 ? -3.819 2.831 2.256 1.00 97.75 93 MET A O 1
ATOM 720 N N . LEU A 1 94 ? -2.753 0.977 2.919 1.00 97.31 94 LEU A N 1
ATOM 721 C CA . LEU A 1 94 ? -1.659 1.695 3.568 1.00 97.31 94 LEU A CA 1
ATOM 722 C C . LEU A 1 94 ? -0.539 1.891 2.557 1.00 97.31 94 LEU A C 1
ATOM 724 O O . LEU A 1 94 ? 0.101 0.933 2.126 1.00 97.31 94 LEU A O 1
ATOM 728 N N . ASP A 1 95 ? -0.332 3.141 2.179 1.00 93.25 95 ASP A N 1
ATOM 729 C CA . ASP A 1 95 ? 0.659 3.550 1.204 1.00 93.25 95 ASP A CA 1
ATOM 730 C C . ASP A 1 95 ? 1.935 4.009 1.903 1.00 93.25 95 ASP A C 1
ATOM 732 O O . ASP A 1 95 ? 2.071 5.134 2.399 1.00 93.25 95 ASP A O 1
ATOM 736 N N . LEU A 1 96 ? 2.826 3.038 2.075 1.00 90.12 96 LEU A N 1
ATOM 737 C CA . LEU A 1 96 ? 3.973 3.126 2.957 1.00 90.12 96 LEU A CA 1
ATOM 738 C C . LEU A 1 96 ? 5.118 3.824 2.233 1.00 90.12 96 LEU A C 1
ATOM 740 O O . LEU A 1 96 ? 5.862 3.230 1.452 1.00 90.12 96 LEU A O 1
ATOM 744 N N . GLU A 1 97 ? 5.263 5.108 2.545 1.00 80.19 97 GLU A N 1
ATOM 745 C CA . GLU A 1 97 ? 6.328 5.964 2.050 1.00 80.19 97 GLU A CA 1
ATOM 746 C C . GLU A 1 97 ? 6.753 6.949 3.138 1.00 80.19 97 GLU A C 1
ATOM 748 O O . GLU A 1 97 ? 5.943 7.696 3.681 1.00 80.19 97 GLU A O 1
ATOM 753 N N . THR A 1 98 ? 8.052 6.988 3.395 1.00 73.81 98 THR A N 1
ATOM 754 C CA . THR A 1 98 ? 8.797 7.862 4.306 1.00 73.81 98 THR A CA 1
ATOM 755 C C . THR A 1 98 ? 8.429 7.717 5.782 1.00 73.81 98 THR A C 1
ATOM 757 O O . THR A 1 98 ? 7.269 7.553 6.150 1.00 73.81 98 THR A O 1
ATOM 760 N N . SER A 1 99 ? 9.427 7.784 6.665 1.00 63.97 99 SER A N 1
ATOM 761 C CA . SER A 1 99 ? 9.211 7.774 8.117 1.00 63.97 99 SER A CA 1
ATOM 762 C C . SER A 1 99 ? 9.833 8.981 8.822 1.00 63.97 99 SER A C 1
ATOM 764 O O . SER A 1 99 ? 10.865 9.496 8.385 1.00 63.97 99 SER A O 1
ATOM 766 N N . GLY A 1 100 ? 9.243 9.411 9.942 1.00 60.66 100 GLY A N 1
ATOM 767 C CA . GLY A 1 100 ? 9.779 10.501 10.774 1.00 60.66 100 GLY A CA 1
ATOM 768 C C . GLY A 1 100 ? 9.826 11.856 10.042 1.00 60.66 100 GLY A C 1
ATOM 769 O O . GLY A 1 100 ? 9.110 12.046 9.079 1.00 60.66 100 GLY A O 1
ATOM 770 N N . PRO A 1 101 ? 10.695 12.819 10.390 1.00 53.41 101 PRO A N 1
ATOM 771 C CA . PRO A 1 101 ? 10.842 14.069 9.643 1.00 53.41 101 PRO A CA 1
ATOM 772 C C . PRO A 1 101 ? 11.495 13.872 8.256 1.00 53.41 101 PRO A C 1
ATOM 774 O O . PRO A 1 101 ? 11.923 14.854 7.651 1.00 53.41 101 PRO A O 1
ATOM 777 N N . GLY A 1 102 ? 11.587 12.643 7.731 1.00 51.84 102 GLY A N 1
ATOM 778 C CA . GLY A 1 102 ? 12.248 12.294 6.471 1.00 51.84 102 GLY A CA 1
ATOM 779 C C . GLY A 1 102 ? 11.789 13.128 5.270 1.00 51.84 102 GLY A C 1
ATOM 780 O O . GLY A 1 102 ? 12.633 13.542 4.473 1.00 51.84 102 GLY A O 1
ATOM 781 N N . CYS A 1 103 ? 10.501 13.499 5.188 1.00 53.66 103 CYS A N 1
ATOM 782 C CA . CYS A 1 103 ? 10.040 14.450 4.166 1.00 53.66 103 CYS A CA 1
ATOM 783 C C . CYS A 1 103 ? 10.649 15.862 4.334 1.00 53.66 103 CYS A C 1
ATOM 785 O O . CYS A 1 103 ? 10.957 16.516 3.340 1.00 53.66 103 CYS A O 1
ATOM 787 N N . LYS A 1 104 ? 10.866 16.355 5.566 1.00 51.72 104 LYS A N 1
ATOM 788 C CA . LYS A 1 104 ? 11.473 17.683 5.819 1.00 51.72 104 LYS A CA 1
ATOM 789 C C . LYS A 1 104 ? 12.942 17.722 5.424 1.00 51.72 104 LYS A C 1
ATOM 791 O O . LYS A 1 104 ? 13.423 18.743 4.936 1.00 51.72 104 LYS A O 1
ATOM 796 N N . VAL A 1 105 ? 13.653 16.620 5.632 1.00 48.25 105 VAL A N 1
ATOM 797 C CA . VAL A 1 105 ? 15.093 16.578 5.387 1.00 48.25 105 VAL A CA 1
ATOM 798 C C . VAL A 1 105 ? 15.416 16.398 3.900 1.00 48.25 105 VAL A C 1
ATOM 800 O O . VAL A 1 105 ? 16.365 17.007 3.408 1.00 48.25 105 VAL A O 1
ATOM 803 N N . ALA A 1 106 ? 14.570 15.681 3.150 1.00 49.00 106 ALA A N 1
ATOM 804 C CA . ALA A 1 106 ? 14.667 15.592 1.690 1.00 49.00 106 ALA A CA 1
ATOM 805 C C . ALA A 1 106 ? 14.543 16.964 0.989 1.00 49.00 106 ALA A C 1
ATOM 807 O O . ALA A 1 106 ? 15.174 17.184 -0.043 1.00 49.00 106 ALA A O 1
ATOM 808 N N . LEU A 1 107 ? 13.781 17.905 1.565 1.00 49.19 107 LEU A N 1
ATOM 809 C CA . LEU A 1 107 ? 13.583 19.259 1.024 1.00 49.19 107 LEU A CA 1
ATOM 810 C C . LEU A 1 107 ? 14.706 20.251 1.384 1.00 49.19 107 LEU A C 1
ATOM 812 O O . LEU A 1 107 ? 14.944 21.201 0.641 1.00 49.19 107 LEU A O 1
ATOM 816 N N . GLN A 1 108 ? 15.394 20.065 2.517 1.00 47.53 108 GLN A N 1
ATOM 817 C CA . GLN A 1 108 ? 16.454 20.979 2.979 1.00 47.53 108 GLN A CA 1
ATOM 818 C C . GLN A 1 108 ? 17.808 20.744 2.303 1.00 47.53 108 GLN A C 1
ATOM 820 O O . GLN A 1 108 ? 18.681 21.614 2.328 1.00 47.53 108 GLN A O 1
ATOM 825 N N . LEU A 1 109 ? 17.992 19.583 1.683 1.00 50.62 109 LEU A N 1
ATOM 826 C CA . LEU A 1 109 ? 19.206 19.250 0.960 1.00 50.62 109 LEU A CA 1
ATOM 827 C C . LEU A 1 109 ? 19.053 19.690 -0.498 1.00 50.62 109 LEU A C 1
ATOM 829 O O . LEU A 1 109 ? 18.610 18.941 -1.369 1.00 50.62 109 LEU A O 1
ATOM 833 N N . SER A 1 110 ? 19.425 20.941 -0.765 1.00 43.38 110 SER A N 1
ATOM 834 C CA . SER A 1 110 ? 19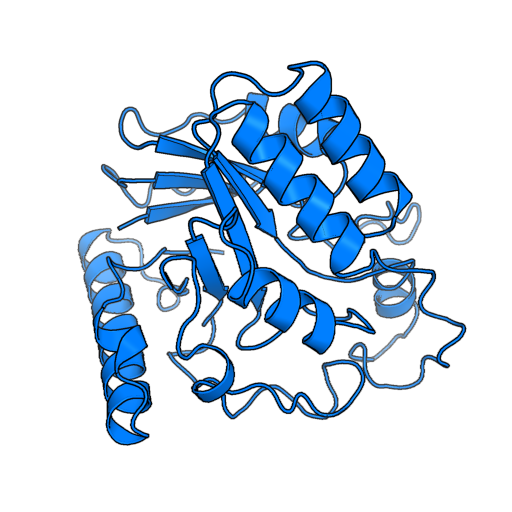.642 21.425 -2.125 1.00 43.38 110 SER A CA 1
ATOM 835 C C . SER A 1 110 ? 20.540 20.437 -2.892 1.00 43.38 110 SER A C 1
ATOM 837 O O . SER A 1 110 ? 21.585 20.025 -2.400 1.00 43.38 110 SER A O 1
ATOM 839 N N . GLN A 1 111 ? 20.126 20.061 -4.109 1.00 43.31 111 GLN A N 1
ATOM 840 C CA . GLN A 1 111 ? 20.845 19.166 -5.040 1.00 43.31 111 GLN A CA 1
ATOM 841 C C . GLN A 1 111 ? 20.773 17.649 -4.765 1.00 43.31 111 GLN A C 1
ATOM 843 O O . GLN A 1 111 ? 21.790 16.965 -4.661 1.00 43.31 111 GLN A O 1
ATOM 848 N N . GLY A 1 112 ? 19.570 17.071 -4.800 1.00 45.44 112 GLY A N 1
ATOM 849 C CA . GLY A 1 112 ? 19.429 15.646 -5.130 1.00 45.44 112 GLY A CA 1
ATOM 850 C C . GLY A 1 112 ? 19.869 14.672 -4.039 1.00 45.44 112 GLY A C 1
ATOM 851 O O . GLY A 1 112 ? 20.261 13.545 -4.355 1.00 45.44 112 GLY A O 1
ATOM 852 N N . ALA A 1 113 ? 19.777 15.061 -2.767 1.00 45.62 113 ALA A N 1
ATOM 853 C CA . ALA A 1 113 ? 19.925 14.111 -1.678 1.00 45.62 113 ALA A CA 1
ATOM 854 C C . ALA A 1 113 ? 18.706 13.182 -1.630 1.00 45.62 113 ALA A C 1
ATOM 856 O O . ALA A 1 113 ? 17.648 13.493 -1.089 1.00 45.62 113 ALA A O 1
ATOM 857 N N . ARG A 1 114 ? 18.873 12.024 -2.265 1.00 52.66 114 ARG A N 1
ATOM 858 C CA . ARG A 1 114 ? 18.012 10.862 -2.072 1.00 52.66 114 ARG A CA 1
ATOM 859 C C . ARG A 1 114 ? 18.190 10.368 -0.636 1.00 52.66 114 ARG A C 1
ATOM 861 O O . ARG A 1 114 ? 19.275 10.510 -0.083 1.00 52.66 114 ARG A O 1
ATOM 868 N N . CYS A 1 115 ? 17.155 9.768 -0.063 1.00 52.94 115 CYS A N 1
ATOM 869 C CA . CYS A 1 115 ? 17.059 9.406 1.355 1.00 52.94 115 CYS A CA 1
ATOM 870 C C . CYS A 1 115 ? 18.269 8.670 1.959 1.00 52.94 115 CYS A C 1
ATOM 872 O O . CYS A 1 115 ? 18.534 8.814 3.150 1.00 52.94 115 CYS A O 1
ATOM 874 N N . GLY A 1 116 ? 19.060 7.975 1.133 1.00 45.03 116 GLY A N 1
ATOM 875 C CA . GLY A 1 116 ? 20.308 7.317 1.530 1.00 45.03 116 GLY A CA 1
ATOM 876 C C . GLY A 1 116 ? 21.579 8.187 1.591 1.00 45.03 116 GLY A C 1
ATOM 877 O O . GLY A 1 116 ? 22.609 7.689 2.038 1.00 45.03 116 GLY A O 1
ATOM 878 N N . ALA A 1 117 ? 21.575 9.453 1.161 1.00 42.69 117 ALA A N 1
ATOM 879 C CA . ALA A 1 117 ? 22.768 10.305 1.161 1.00 42.69 117 ALA A CA 1
ATOM 880 C C . ALA A 1 117 ? 22.741 11.325 2.315 1.00 42.69 117 ALA A C 1
ATOM 882 O O . ALA A 1 117 ? 22.169 12.403 2.187 1.00 42.69 117 ALA A O 1
ATOM 883 N N . LYS A 1 118 ? 23.474 11.008 3.393 1.00 41.69 118 LYS A N 1
ATOM 884 C CA . LYS A 1 118 ? 23.909 11.910 4.488 1.00 41.69 118 LYS A CA 1
ATOM 885 C C . LYS A 1 118 ? 22.971 12.175 5.668 1.00 41.69 118 LYS A C 1
ATOM 887 O O . LYS A 1 118 ? 23.184 13.169 6.357 1.00 41.69 118 LYS A O 1
ATOM 892 N N . LEU A 1 119 ? 22.027 11.300 5.989 1.00 47.91 119 LEU A N 1
ATOM 893 C CA . LEU A 1 119 ? 21.285 11.435 7.245 1.00 47.91 119 LEU A CA 1
ATOM 894 C C . LEU A 1 119 ? 21.783 10.385 8.228 1.00 47.91 119 LEU A C 1
ATOM 896 O O . LEU A 1 119 ? 21.765 9.193 7.931 1.00 47.91 119 LEU A O 1
ATOM 900 N N . LYS A 1 120 ? 22.336 10.845 9.352 1.00 48.94 120 LYS A N 1
ATOM 901 C CA . LYS A 1 120 ? 22.732 9.973 10.457 1.00 48.94 120 LYS A CA 1
ATOM 902 C C . LYS A 1 120 ? 21.472 9.255 10.966 1.00 48.94 120 LYS A C 1
ATOM 904 O O . LYS A 1 120 ? 20.364 9.764 10.819 1.00 48.94 120 LYS A O 1
ATOM 909 N N . GLU A 1 121 ? 21.643 8.068 11.538 1.00 53.41 121 GLU A N 1
ATOM 910 C CA . GLU A 1 121 ? 20.560 7.228 12.084 1.00 53.41 121 GLU A CA 1
ATOM 911 C C . GLU A 1 121 ? 19.640 7.993 13.062 1.00 53.41 121 GLU A C 1
ATOM 913 O O . GLU A 1 121 ? 18.455 7.708 13.150 1.00 53.41 121 GLU A O 1
ATOM 918 N N . ASP A 1 122 ? 20.164 9.048 13.697 1.00 52.00 122 ASP A N 1
ATOM 919 C CA . ASP A 1 122 ? 19.465 9.985 14.589 1.00 52.00 122 ASP A CA 1
ATOM 920 C C . ASP A 1 122 ? 18.536 11.007 13.889 1.00 52.00 122 ASP A C 1
ATOM 922 O O . ASP A 1 122 ? 17.809 11.743 14.556 1.00 52.00 122 ASP A O 1
ATOM 926 N N . THR A 1 123 ? 18.575 11.102 12.556 1.00 50.50 123 THR A N 1
ATOM 927 C CA . THR A 1 123 ? 17.900 12.161 11.789 1.00 50.50 123 THR A CA 1
ATOM 928 C C . THR A 1 123 ? 16.535 11.718 11.255 1.00 50.50 123 THR A C 1
ATOM 930 O O . THR A 1 123 ? 15.657 12.550 11.012 1.00 50.50 123 THR A O 1
ATOM 933 N N . TYR A 1 124 ? 16.317 10.409 11.113 1.00 53.47 124 TYR A N 1
ATOM 934 C CA . TYR A 1 124 ? 14.982 9.851 10.931 1.00 53.47 124 TYR A CA 1
ATOM 935 C C . TYR A 1 124 ? 14.382 9.610 12.319 1.00 53.47 124 TYR A C 1
ATOM 937 O O . TYR A 1 124 ? 14.768 8.682 13.013 1.00 53.47 124 TYR A O 1
ATOM 945 N N . GLY A 1 125 ? 13.448 10.462 12.739 1.00 55.47 125 GLY A N 1
ATOM 946 C CA . GLY A 1 125 ? 12.609 10.198 13.909 1.00 55.47 125 GLY A CA 1
ATOM 947 C C . GLY A 1 125 ? 11.882 8.855 13.797 1.00 55.47 125 GLY A C 1
ATOM 948 O O . GLY A 1 125 ? 11.699 8.344 12.690 1.00 55.47 125 GLY A O 1
ATOM 949 N N . ASP A 1 126 ? 11.460 8.318 14.942 1.00 65.31 126 ASP A N 1
ATOM 950 C CA . ASP A 1 126 ? 10.905 6.968 15.083 1.00 65.31 126 ASP A CA 1
ATOM 951 C C . ASP A 1 126 ? 9.741 6.713 14.104 1.00 65.31 126 ASP A C 1
ATOM 953 O O . ASP A 1 126 ? 8.590 7.122 14.314 1.00 65.31 126 ASP A O 1
ATOM 957 N N . GLY A 1 127 ? 10.055 6.037 12.996 1.00 77.06 127 GLY A N 1
ATOM 958 C CA . GLY A 1 127 ? 9.058 5.445 12.115 1.00 77.06 127 GLY A CA 1
ATOM 959 C C . GLY A 1 127 ? 8.226 4.404 12.864 1.00 77.06 127 GLY A C 1
ATOM 960 O O . GLY A 1 127 ? 8.637 3.927 13.924 1.00 77.06 127 GLY A O 1
ATOM 961 N N . PRO A 1 128 ? 7.047 4.026 12.348 1.00 88.06 128 PRO A N 1
ATOM 962 C CA . PRO A 1 128 ? 6.288 2.960 12.980 1.00 88.06 128 PRO A CA 1
ATOM 963 C C . PRO A 1 128 ? 7.066 1.640 12.910 1.00 88.06 128 PRO A C 1
ATOM 965 O O . PRO A 1 128 ? 7.731 1.346 11.913 1.00 88.06 128 PRO A O 1
ATOM 968 N N . SER A 1 129 ? 6.962 0.822 13.953 1.00 91.44 129 SER A N 1
ATOM 969 C CA . SER A 1 129 ? 7.462 -0.554 13.910 1.00 91.44 129 SER A CA 1
ATOM 970 C C . SER A 1 129 ? 6.573 -1.427 13.020 1.00 91.44 129 SER A C 1
ATOM 972 O O . SER A 1 129 ? 5.394 -1.121 12.805 1.00 91.44 129 SER A O 1
ATOM 974 N N . ALA A 1 130 ? 7.111 -2.552 12.540 1.00 93.50 130 ALA A N 1
ATOM 975 C CA . ALA A 1 130 ? 6.304 -3.541 11.827 1.00 93.50 130 ALA A CA 1
ATOM 976 C C . ALA A 1 130 ? 5.156 -4.061 12.711 1.00 93.50 130 ALA A C 1
ATOM 978 O O . ALA A 1 130 ? 4.021 -4.139 12.251 1.00 93.50 130 ALA A O 1
ATOM 979 N N . ALA A 1 131 ? 5.424 -4.310 13.997 1.00 96.88 131 ALA A N 1
ATOM 980 C CA . ALA A 1 131 ? 4.416 -4.752 14.962 1.00 96.88 131 ALA A CA 1
ATOM 981 C C . ALA A 1 131 ? 3.244 -3.762 15.100 1.00 96.88 131 ALA A C 1
ATOM 983 O O . ALA A 1 131 ? 2.086 -4.171 15.097 1.00 96.88 131 ALA A O 1
ATOM 984 N N . LEU A 1 132 ? 3.517 -2.454 15.149 1.00 97.19 132 LEU A N 1
ATOM 985 C CA . LEU A 1 132 ? 2.457 -1.449 15.249 1.00 97.19 132 LEU A CA 1
ATOM 986 C C . LEU A 1 132 ? 1.599 -1.380 13.973 1.00 97.19 132 LEU A C 1
ATOM 988 O O . LEU A 1 132 ? 0.391 -1.158 14.043 1.00 97.19 132 LEU A O 1
ATOM 992 N N . LEU A 1 133 ? 2.197 -1.598 12.798 1.00 97.75 133 LEU A N 1
ATOM 993 C CA . LEU A 1 133 ? 1.438 -1.725 11.551 1.00 97.75 133 LEU A CA 1
ATOM 994 C C . LEU A 1 133 ? 0.577 -2.997 11.539 1.00 97.75 133 LEU A C 1
ATOM 996 O O . LEU A 1 133 ? -0.574 -2.934 11.117 1.00 97.75 133 LEU A O 1
ATOM 1000 N N . GLN A 1 134 ? 1.078 -4.115 12.070 1.00 98.62 134 GLN A N 1
ATOM 1001 C CA . GLN A 1 134 ? 0.300 -5.352 12.230 1.00 98.62 134 GLN A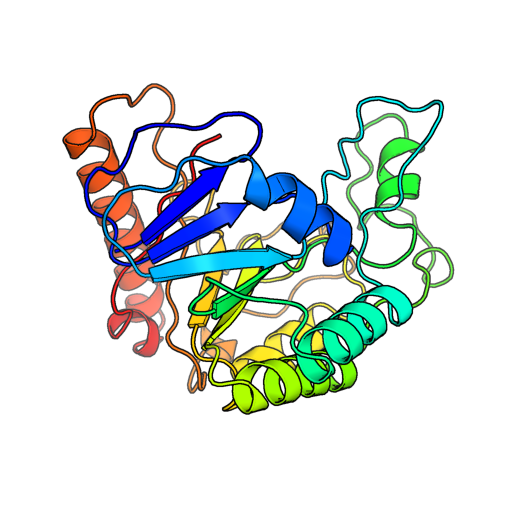 CA 1
ATOM 1002 C C . GLN A 1 134 ? -0.906 -5.158 13.163 1.00 98.62 134 GLN A C 1
ATOM 1004 O O . GLN A 1 134 ? -2.013 -5.611 12.861 1.00 98.62 134 GLN A O 1
ATOM 1009 N N . GLU A 1 135 ? -0.752 -4.388 14.246 1.00 98.81 135 GLU A N 1
ATOM 1010 C CA . GLU A 1 135 ? -1.886 -3.972 15.083 1.00 98.81 135 GLU A CA 1
ATOM 1011 C C . GLU A 1 135 ? -2.919 -3.145 14.301 1.00 98.81 135 GLU A C 1
ATOM 1013 O O . GLU A 1 135 ? -4.129 -3.323 14.486 1.00 98.81 135 GLU A O 1
ATOM 1018 N N . ALA A 1 136 ? -2.466 -2.266 13.401 1.00 98.75 136 ALA A N 1
ATOM 1019 C CA . ALA A 1 136 ? -3.354 -1.525 12.512 1.00 98.75 136 ALA A CA 1
ATOM 1020 C C . ALA A 1 136 ? -4.096 -2.449 11.540 1.00 98.75 136 ALA A C 1
ATOM 1022 O O . ALA A 1 136 ? -5.314 -2.313 11.404 1.00 98.75 136 ALA A O 1
ATOM 1023 N N . TYR A 1 137 ? -3.416 -3.425 10.929 1.00 98.81 137 TYR A N 1
ATOM 1024 C CA . TYR A 1 137 ? -4.053 -4.417 10.058 1.00 98.81 137 TYR A CA 1
ATOM 1025 C C . TYR A 1 137 ? -5.155 -5.173 10.808 1.00 98.81 137 TYR A C 1
ATOM 1027 O O . TYR A 1 137 ? -6.303 -5.207 10.359 1.00 98.81 137 TYR A O 1
ATOM 1035 N N . ALA A 1 138 ? -4.849 -5.692 11.998 1.00 98.88 138 ALA A N 1
ATOM 1036 C CA . ALA A 1 138 ? -5.813 -6.402 12.834 1.00 98.88 138 ALA A CA 1
ATOM 1037 C C . ALA A 1 138 ? -7.015 -5.521 13.223 1.00 98.88 138 ALA A C 1
ATOM 1039 O O . ALA A 1 138 ? -8.163 -5.968 13.161 1.00 98.88 138 ALA A O 1
ATOM 1040 N N . ALA A 1 139 ? -6.786 -4.250 13.578 1.00 98.81 139 ALA A N 1
ATOM 1041 C CA . ALA A 1 139 ? -7.864 -3.315 13.900 1.00 98.81 139 ALA A CA 1
ATOM 1042 C C . ALA A 1 139 ? -8.796 -3.070 12.700 1.00 98.81 139 ALA A C 1
ATOM 1044 O O . ALA A 1 139 ? -10.017 -3.033 12.872 1.00 98.81 139 ALA A O 1
ATOM 1045 N N . ILE A 1 140 ? -8.238 -2.931 11.492 1.00 98.75 140 ILE A N 1
ATOM 1046 C CA . ILE A 1 140 ? -8.997 -2.751 10.243 1.00 98.75 140 ILE A CA 1
ATOM 1047 C C . ILE A 1 140 ? -9.844 -3.993 9.959 1.00 98.75 140 ILE A C 1
ATOM 1049 O O . ILE A 1 140 ? -11.057 -3.873 9.752 1.00 98.75 140 ILE A O 1
ATOM 1053 N N . LYS A 1 141 ? -9.248 -5.188 10.048 1.00 98.50 141 LYS A N 1
ATOM 1054 C CA . LYS A 1 141 ? -9.960 -6.461 9.857 1.00 98.50 141 LYS A CA 1
ATOM 1055 C C . LYS A 1 141 ? -11.071 -6.675 10.874 1.00 98.50 141 LYS A C 1
ATOM 1057 O O . LYS A 1 141 ? -12.154 -7.121 10.500 1.00 98.50 141 LYS A O 1
ATOM 1062 N N . ALA A 1 142 ? -10.867 -6.284 12.131 1.00 98.44 142 ALA A N 1
ATOM 1063 C CA . ALA A 1 142 ? -11.889 -6.369 13.175 1.00 98.44 142 ALA A CA 1
ATOM 1064 C C . ALA A 1 142 ? -13.135 -5.505 12.888 1.00 98.44 142 ALA A C 1
ATOM 1066 O O . ALA A 1 142 ? -14.190 -5.727 13.483 1.00 98.44 142 ALA A O 1
ATOM 1067 N N . LYS A 1 143 ? -13.044 -4.532 11.971 1.00 98.06 143 LYS A N 1
ATOM 1068 C CA . LYS A 1 143 ? -14.186 -3.747 11.471 1.00 98.06 143 LYS A CA 1
ATOM 1069 C C . LYS A 1 143 ? -14.795 -4.292 10.177 1.00 98.06 143 LYS A C 1
ATOM 1071 O O . LYS A 1 143 ? -15.650 -3.634 9.594 1.00 98.06 143 LYS A O 1
ATOM 1076 N N . GLY A 1 144 ? -14.378 -5.477 9.729 1.00 97.75 144 GLY A N 1
ATOM 1077 C CA . GLY A 1 144 ? -14.865 -6.106 8.500 1.00 97.75 144 GLY A CA 1
ATOM 1078 C C . GLY A 1 144 ? -14.349 -5.454 7.214 1.00 97.75 144 GLY A C 1
ATOM 1079 O O . GLY A 1 144 ? -14.816 -5.800 6.132 1.00 97.75 144 GLY A O 1
ATOM 1080 N N . MET A 1 145 ? -13.398 -4.522 7.316 1.00 98.50 145 MET A N 1
ATOM 1081 C CA . MET A 1 145 ? -12.732 -3.914 6.164 1.00 98.50 145 MET A CA 1
ATOM 1082 C C . MET A 1 145 ? -11.567 -4.787 5.700 1.00 98.50 145 MET A C 1
ATOM 1084 O O . MET A 1 145 ? -10.979 -5.520 6.492 1.00 98.50 145 MET A O 1
ATOM 1088 N N . LYS A 1 146 ? -11.207 -4.685 4.421 1.00 98.50 146 LYS A N 1
ATOM 1089 C CA . LYS A 1 146 ? -10.001 -5.304 3.862 1.00 98.50 146 LYS A CA 1
ATOM 1090 C C . LYS A 1 146 ? -8.761 -4.442 4.109 1.00 98.50 146 LYS A C 1
ATOM 1092 O O . LYS A 1 146 ? -8.858 -3.216 4.182 1.00 98.50 146 LYS A O 1
ATOM 1097 N N . VAL A 1 147 ? -7.601 -5.081 4.193 1.00 98.69 147 VAL A N 1
ATOM 1098 C CA . VAL A 1 147 ? -6.298 -4.425 4.347 1.00 98.69 147 VAL A CA 1
ATOM 1099 C C . VAL A 1 147 ? -5.486 -4.611 3.079 1.00 98.69 147 VAL A C 1
ATOM 1101 O O . VAL A 1 147 ? -5.259 -5.729 2.622 1.00 98.69 147 VAL A O 1
ATOM 1104 N N . GLY A 1 148 ? -5.027 -3.499 2.529 1.00 98.19 148 GLY A N 1
ATOM 1105 C CA . GLY A 1 148 ? -4.045 -3.458 1.465 1.00 98.19 148 GLY A CA 1
ATOM 1106 C C . GLY A 1 148 ? -2.806 -2.733 1.957 1.00 98.19 148 GLY A C 1
ATOM 1107 O O . GLY A 1 148 ? -2.909 -1.808 2.761 1.00 98.19 148 GLY A O 1
ATOM 1108 N N . VAL A 1 149 ? -1.646 -3.130 1.460 1.00 97.31 149 VAL A N 1
ATOM 1109 C CA . VAL A 1 149 ? -0.390 -2.405 1.652 1.00 97.31 149 VAL A CA 1
ATOM 1110 C C . VAL A 1 149 ? 0.257 -2.160 0.300 1.00 97.31 149 VAL A C 1
ATOM 1112 O O . VAL A 1 149 ? 0.167 -2.994 -0.601 1.00 97.31 149 VAL A O 1
ATOM 1115 N N . THR A 1 150 ? 0.902 -1.014 0.144 1.00 93.81 150 THR A N 1
ATOM 1116 C CA . THR A 1 150 ? 1.605 -0.649 -1.084 1.00 93.81 150 THR A CA 1
ATOM 1117 C C . THR A 1 150 ? 2.878 0.118 -0.750 1.00 93.81 150 THR A C 1
ATOM 1119 O O . THR A 1 150 ? 2.979 0.742 0.306 1.00 93.81 150 THR A O 1
ATOM 1122 N N . TRP A 1 151 ? 3.850 0.047 -1.654 1.00 89.12 151 TRP A N 1
ATOM 1123 C CA . TRP A 1 151 ? 5.125 0.761 -1.584 1.00 89.12 151 TRP A CA 1
ATOM 1124 C C . TRP A 1 151 ? 5.773 0.814 -2.968 1.00 89.12 151 TRP A C 1
ATOM 1126 O O . TRP A 1 151 ? 5.406 0.053 -3.862 1.00 89.12 151 TRP A O 1
ATOM 1136 N N . SER A 1 152 ? 6.775 1.672 -3.137 1.00 80.94 152 SER A N 1
ATOM 1137 C CA . SER A 1 152 ? 7.564 1.762 -4.368 1.00 80.94 152 SER A CA 1
ATOM 1138 C C . SER A 1 152 ? 8.421 0.509 -4.609 1.00 80.94 152 SER A C 1
ATOM 1140 O O . SER A 1 152 ? 9.226 0.129 -3.766 1.00 80.94 152 SER A O 1
ATOM 1142 N N . TYR A 1 153 ? 8.316 -0.108 -5.785 1.00 80.44 153 TYR A N 1
ATOM 1143 C CA . TYR A 1 153 ? 9.107 -1.283 -6.180 1.00 80.44 153 TYR A CA 1
ATOM 1144 C C . TYR A 1 153 ? 9.083 -2.408 -5.126 1.00 80.44 153 TYR A C 1
ATOM 1146 O O . TYR A 1 153 ? 8.021 -2.910 -4.763 1.00 80.44 153 TYR A O 1
ATOM 1154 N N . ASN A 1 154 ? 10.252 -2.813 -4.623 1.00 77.38 154 ASN A N 1
ATOM 1155 C CA . ASN A 1 154 ? 10.412 -3.884 -3.649 1.00 77.38 154 ASN A CA 1
ATOM 1156 C C . ASN A 1 154 ? 10.300 -3.425 -2.185 1.00 77.38 154 ASN A C 1
ATOM 1158 O O . ASN A 1 154 ? 10.060 -4.290 -1.339 1.00 77.38 154 ASN A O 1
ATOM 1162 N N . ILE A 1 155 ? 10.456 -2.123 -1.878 1.00 81.56 155 ILE A N 1
ATOM 1163 C CA . ILE A 1 155 ? 10.457 -1.591 -0.502 1.00 81.56 155 ILE A CA 1
ATOM 1164 C C . ILE A 1 155 ? 9.921 -0.146 -0.355 1.00 81.56 155 ILE A C 1
ATOM 1166 O O . ILE A 1 155 ? 10.129 0.685 -1.236 1.00 81.56 155 ILE A O 1
ATOM 1170 N N . PRO A 1 156 ? 9.323 0.215 0.800 1.00 82.12 156 PRO A N 1
ATOM 1171 C CA . PRO A 1 156 ? 8.934 1.591 1.124 1.00 82.12 156 PRO A CA 1
ATOM 1172 C C . PRO A 1 156 ? 10.044 2.631 0.934 1.00 82.12 156 PRO A C 1
ATOM 1174 O O . PRO A 1 156 ? 11.187 2.437 1.360 1.00 82.12 156 PRO A O 1
ATOM 1177 N N . TYR A 1 157 ? 9.690 3.783 0.358 1.00 75.81 157 TYR A N 1
ATOM 1178 C CA . TYR A 1 157 ? 10.619 4.907 0.197 1.00 75.81 157 TYR A CA 1
ATOM 1179 C C . TYR A 1 157 ? 11.011 5.494 1.534 1.00 75.81 157 TYR A C 1
ATOM 1181 O O . TYR A 1 157 ? 10.149 5.758 2.348 1.00 75.81 157 TYR A O 1
ATOM 1189 N N . CYS A 1 158 ? 12.305 5.700 1.783 1.00 73.25 158 CYS A N 1
ATOM 1190 C CA . CYS A 1 158 ? 12.809 6.439 2.951 1.00 73.25 158 CYS A CA 1
ATOM 1191 C C . CYS A 1 158 ? 12.257 5.988 4.314 1.00 73.25 158 CYS A C 1
ATOM 1193 O O . CYS A 1 158 ? 12.022 6.826 5.188 1.00 73.25 158 CYS A O 1
ATOM 1195 N N . MET A 1 159 ? 12.040 4.685 4.501 1.00 77.56 159 MET A N 1
ATOM 1196 C CA . MET A 1 159 ? 11.721 4.106 5.807 1.00 77.56 159 MET A CA 1
ATOM 1197 C C . MET A 1 159 ? 12.933 3.332 6.324 1.00 77.56 159 MET A C 1
ATOM 1199 O O . MET A 1 159 ? 13.465 2.473 5.626 1.00 77.56 159 MET A O 1
ATOM 1203 N N . MET A 1 160 ? 13.403 3.640 7.534 1.00 73.12 160 MET A N 1
ATOM 1204 C CA . MET A 1 160 ? 14.627 3.031 8.089 1.00 73.12 160 MET A CA 1
ATOM 1205 C C . MET A 1 160 ? 14.500 1.518 8.307 1.00 73.12 160 MET A C 1
ATOM 1207 O O . MET A 1 160 ? 15.428 0.765 8.035 1.00 73.12 160 MET A O 1
ATOM 1211 N N . ASN A 1 161 ? 13.329 1.060 8.740 1.00 79.50 161 ASN A N 1
ATOM 1212 C CA . ASN A 1 161 ? 13.000 -0.345 8.975 1.00 79.50 161 ASN A CA 1
ATOM 1213 C C . ASN A 1 161 ? 12.182 -0.957 7.821 1.00 79.50 161 ASN A C 1
ATOM 1215 O O . ASN A 1 161 ? 11.409 -1.891 8.033 1.00 79.50 161 ASN A O 1
ATOM 1219 N N . ALA A 1 162 ? 12.348 -0.454 6.590 1.00 82.31 162 ALA A N 1
ATOM 1220 C CA . ALA A 1 162 ? 11.570 -0.874 5.421 1.00 82.31 162 ALA A CA 1
ATOM 1221 C C . ALA A 1 162 ? 11.533 -2.401 5.224 1.00 82.31 162 ALA A C 1
ATOM 1223 O O . ALA A 1 162 ? 10.475 -2.954 4.933 1.00 82.31 162 ALA A O 1
ATOM 1224 N N . GLN A 1 163 ? 12.659 -3.098 5.427 1.00 85.56 163 GLN A N 1
ATOM 1225 C CA . GLN A 1 163 ? 12.702 -4.558 5.274 1.00 85.56 163 GLN A CA 1
ATOM 1226 C C . GLN A 1 163 ? 11.845 -5.291 6.310 1.00 85.56 163 GLN A C 1
ATOM 1228 O O . GLN A 1 163 ? 11.159 -6.255 5.974 1.00 85.56 163 GLN A O 1
ATOM 1233 N N . GLU A 1 164 ? 11.889 -4.842 7.565 1.00 88.50 164 GLU A N 1
ATOM 1234 C CA . GLU A 1 164 ? 11.088 -5.411 8.649 1.00 88.50 164 GLU A CA 1
ATOM 1235 C C . GLU A 1 164 ? 9.597 -5.176 8.391 1.00 88.50 164 GLU A C 1
ATOM 1237 O O . GLU A 1 164 ? 8.798 -6.101 8.505 1.00 88.50 164 GLU A O 1
ATOM 1242 N N . ILE A 1 165 ? 9.237 -3.964 7.961 1.00 91.44 165 ILE A N 1
ATOM 1243 C CA . ILE A 1 165 ? 7.864 -3.591 7.606 1.00 91.44 165 ILE A CA 1
ATOM 1244 C C . ILE A 1 165 ? 7.327 -4.464 6.470 1.00 91.44 165 ILE A C 1
ATOM 1246 O O . ILE A 1 165 ? 6.230 -5.010 6.591 1.00 91.44 165 ILE A O 1
ATOM 1250 N N . VAL A 1 166 ? 8.095 -4.632 5.389 1.00 92.00 166 VAL A N 1
ATOM 1251 C CA . VAL A 1 166 ? 7.678 -5.467 4.254 1.00 92.00 166 VAL A CA 1
ATOM 1252 C C . VAL A 1 166 ? 7.509 -6.916 4.697 1.00 92.00 166 VAL A C 1
ATOM 1254 O O . VAL A 1 166 ? 6.442 -7.483 4.490 1.00 92.00 166 VAL A O 1
ATOM 1257 N N . ARG A 1 167 ? 8.492 -7.513 5.385 1.00 93.44 167 ARG A N 1
ATOM 1258 C CA . ARG A 1 167 ? 8.374 -8.897 5.886 1.00 93.44 167 ARG A CA 1
ATOM 1259 C C . ARG A 1 167 ? 7.191 -9.074 6.842 1.00 93.44 167 ARG A C 1
ATOM 1261 O O . ARG A 1 167 ? 6.483 -10.080 6.767 1.00 93.44 167 ARG A O 1
ATOM 1268 N N . GLY A 1 168 ? 6.952 -8.093 7.709 1.00 96.19 168 GLY A N 1
ATOM 1269 C CA . GLY A 1 168 ? 5.802 -8.065 8.608 1.00 96.19 168 GLY A CA 1
ATOM 1270 C C . GLY A 1 168 ? 4.475 -8.063 7.851 1.00 96.19 168 GLY A C 1
ATOM 1271 O O . GLY A 1 168 ? 3.578 -8.816 8.209 1.00 96.19 168 GLY A O 1
ATOM 1272 N N . ALA A 1 169 ? 4.366 -7.288 6.771 1.00 97.19 169 ALA A N 1
ATOM 1273 C CA . ALA A 1 169 ? 3.170 -7.256 5.935 1.00 97.19 169 ALA A CA 1
ATOM 1274 C C . ALA A 1 169 ? 2.980 -8.532 5.095 1.00 97.19 169 ALA A C 1
ATOM 1276 O O . ALA A 1 169 ? 1.867 -9.039 5.001 1.00 97.19 169 ALA A O 1
ATOM 1277 N N . LEU A 1 170 ? 4.055 -9.080 4.515 1.00 95.50 170 LEU A N 1
ATOM 1278 C CA . LEU A 1 170 ? 4.002 -10.310 3.714 1.00 95.50 170 LEU A CA 1
ATOM 1279 C C . LEU A 1 170 ? 3.537 -11.517 4.545 1.00 95.50 170 LEU A C 1
ATOM 1281 O O . LEU A 1 170 ? 2.830 -12.388 4.038 1.00 95.50 170 LEU A O 1
ATOM 1285 N N . SER A 1 171 ? 3.909 -11.567 5.826 1.00 97.06 171 SER A N 1
ATOM 1286 C CA . SER A 1 171 ? 3.604 -12.690 6.723 1.00 97.06 171 SER A CA 1
ATOM 1287 C C . SER A 1 171 ? 2.287 -12.564 7.502 1.00 97.06 171 SER A C 1
ATOM 1289 O O . SER A 1 171 ? 1.842 -13.560 8.079 1.00 97.06 171 SER A O 1
ATOM 1291 N N . ASP A 1 172 ? 1.642 -11.394 7.512 1.00 98.38 172 ASP A N 1
ATOM 1292 C CA . ASP A 1 172 ? 0.431 -11.146 8.303 1.00 98.38 172 ASP A CA 1
ATOM 1293 C C . ASP A 1 172 ? -0.843 -11.583 7.558 1.00 98.38 172 ASP A C 1
ATOM 1295 O O . ASP A 1 172 ? -1.146 -11.122 6.460 1.00 98.38 172 ASP A O 1
ATOM 1299 N N . SER A 1 173 ? -1.630 -12.462 8.181 1.00 98.12 173 SER A N 1
ATOM 1300 C CA . SER A 1 173 ? -2.894 -12.978 7.637 1.00 98.12 173 SER A CA 1
ATOM 1301 C C . SER A 1 173 ? -4.037 -11.958 7.629 1.00 98.12 173 SER A C 1
ATOM 1303 O O . SER A 1 173 ? -5.079 -12.209 7.022 1.00 98.12 173 SER A O 1
ATOM 1305 N N . ASN A 1 174 ? -3.857 -10.808 8.279 1.00 98.75 174 ASN A N 1
ATOM 1306 C CA . ASN A 1 174 ? -4.768 -9.678 8.192 1.00 98.75 174 ASN A CA 1
ATOM 1307 C C . ASN A 1 174 ? -4.594 -8.887 6.893 1.00 98.75 174 ASN A C 1
ATOM 1309 O O . ASN A 1 174 ? -5.499 -8.134 6.550 1.00 98.75 174 ASN A O 1
ATOM 1313 N N . VAL A 1 175 ? -3.476 -9.033 6.176 1.00 98.56 175 VAL A N 1
ATOM 1314 C CA . VAL A 1 175 ? -3.240 -8.346 4.901 1.00 98.56 175 VAL A CA 1
ATOM 1315 C C . VAL A 1 175 ? -3.912 -9.127 3.773 1.00 98.56 175 VAL A C 1
ATOM 1317 O O . VAL A 1 175 ? -3.540 -10.257 3.475 1.00 98.56 175 VAL A O 1
ATOM 1320 N N . ASP A 1 176 ? -4.902 -8.518 3.118 1.00 98.00 176 ASP A N 1
ATOM 1321 C CA . ASP A 1 176 ? -5.608 -9.124 1.983 1.00 98.00 176 ASP A CA 1
ATOM 1322 C C . ASP A 1 176 ? -4.862 -8.902 0.663 1.00 98.00 176 ASP A C 1
ATOM 1324 O O . ASP A 1 176 ? -4.937 -9.731 -0.248 1.00 98.00 176 ASP A O 1
ATOM 1328 N N . LEU A 1 177 ? -4.170 -7.767 0.540 1.00 95.88 177 LEU A N 1
ATOM 1329 C CA . LEU A 1 177 ? -3.560 -7.329 -0.707 1.00 95.88 177 LEU A CA 1
ATOM 1330 C C . LEU A 1 177 ? -2.191 -6.682 -0.483 1.00 95.88 177 LEU A C 1
ATOM 1332 O O . LEU A 1 177 ? -2.041 -5.802 0.361 1.00 95.88 177 LEU A O 1
ATOM 1336 N N . ILE A 1 178 ? -1.217 -7.068 -1.301 1.00 95.06 178 ILE A N 1
ATOM 1337 C CA . ILE A 1 178 ? 0.123 -6.479 -1.354 1.00 95.06 178 ILE A CA 1
ATOM 1338 C C . ILE A 1 178 ? 0.333 -5.914 -2.757 1.00 95.06 178 ILE A C 1
ATOM 1340 O O . ILE A 1 178 ? 0.311 -6.659 -3.732 1.00 95.06 178 ILE A O 1
ATOM 1344 N N . SER A 1 179 ? 0.525 -4.604 -2.872 1.00 92.94 179 SER A N 1
ATOM 1345 C CA . SER A 1 179 ? 0.649 -3.900 -4.149 1.00 92.94 179 SER A CA 1
ATOM 1346 C C . SER A 1 179 ? 2.003 -3.197 -4.268 1.00 92.94 179 SER A C 1
ATOM 1348 O O . SER A 1 179 ? 2.092 -2.002 -4.011 1.00 92.94 179 SER A O 1
ATOM 1350 N N . PRO A 1 180 ? 3.077 -3.880 -4.680 1.00 89.44 180 PRO A N 1
ATOM 1351 C CA . PRO A 1 180 ? 4.306 -3.190 -5.068 1.00 89.44 180 PRO A CA 1
ATOM 1352 C C . PRO A 1 180 ? 4.041 -2.280 -6.284 1.00 89.44 180 PRO A C 1
ATOM 1354 O O . PRO A 1 180 ? 3.351 -2.672 -7.229 1.00 89.44 180 PRO A O 1
ATOM 1357 N N . GLN A 1 181 ? 4.564 -1.054 -6.266 1.00 86.56 181 GLN A N 1
ATOM 1358 C CA . GLN A 1 181 ? 4.374 -0.057 -7.322 1.00 86.56 181 GLN A CA 1
ATOM 1359 C C . GLN A 1 181 ? 5.542 -0.094 -8.321 1.00 86.56 181 GLN A C 1
ATOM 1361 O O . GLN A 1 181 ? 6.646 0.373 -8.043 1.00 86.56 181 GLN A O 1
ATOM 1366 N N . MET A 1 182 ? 5.288 -0.630 -9.509 1.00 81.19 182 MET A N 1
ATOM 1367 C CA . MET A 1 182 ? 6.268 -0.974 -10.543 1.00 81.19 182 MET A CA 1
ATOM 1368 C C . MET A 1 182 ? 6.352 0.110 -11.638 1.00 81.19 182 MET A C 1
ATOM 1370 O O . MET A 1 182 ? 6.247 -0.173 -12.830 1.00 81.19 182 MET A O 1
ATOM 1374 N N . TYR A 1 183 ? 6.494 1.381 -11.245 1.00 69.00 183 TYR A N 1
ATOM 1375 C CA . TYR A 1 183 ? 6.310 2.554 -12.122 1.00 69.00 183 TYR A CA 1
ATOM 1376 C C . TYR A 1 183 ? 7.260 2.675 -13.332 1.00 69.00 183 TYR A C 1
ATOM 1378 O O . TYR A 1 183 ? 6.979 3.459 -14.241 1.00 69.00 183 TYR A O 1
ATOM 1386 N N . ALA A 1 184 ? 8.376 1.944 -13.372 1.00 58.97 184 ALA A N 1
ATOM 1387 C CA . ALA A 1 184 ? 9.356 2.019 -14.454 1.00 58.97 184 ALA A CA 1
ATOM 1388 C C . ALA A 1 184 ? 9.306 0.770 -15.341 1.00 58.97 184 ALA A C 1
ATOM 1390 O O . ALA A 1 184 ? 10.068 -0.156 -15.120 1.00 58.97 184 ALA A O 1
ATOM 1391 N N . ARG A 1 185 ? 8.424 0.740 -16.352 1.00 56.28 185 ARG A N 1
ATOM 1392 C CA . ARG A 1 185 ? 8.434 -0.245 -17.465 1.00 56.28 185 ARG A CA 1
ATOM 1393 C C . ARG A 1 185 ? 8.606 -1.724 -17.052 1.00 56.28 185 ARG A C 1
ATOM 1395 O O . ARG A 1 185 ? 9.186 -2.499 -17.808 1.00 56.28 185 ARG A O 1
ATOM 1402 N N . GLY A 1 186 ? 8.121 -2.116 -15.873 1.00 50.69 186 GLY A N 1
ATOM 1403 C CA . GLY A 1 186 ? 8.306 -3.475 -15.357 1.00 50.69 186 GLY A CA 1
ATOM 1404 C C . GLY A 1 186 ? 9.742 -3.826 -14.942 1.00 50.69 186 GLY A C 1
ATOM 1405 O O . GLY A 1 186 ? 10.058 -5.011 -14.883 1.00 50.69 186 GLY A O 1
ATOM 1406 N N . GLU A 1 187 ? 10.608 -2.843 -14.655 1.00 51.94 187 GLU A N 1
ATOM 1407 C CA . GLU A 1 187 ? 11.902 -3.086 -14.010 1.00 51.94 187 GLU A CA 1
ATOM 1408 C C . GLU A 1 187 ? 11.671 -3.942 -12.763 1.00 51.94 187 GLU A C 1
ATOM 1410 O O . GLU A 1 187 ? 10.870 -3.617 -11.880 1.00 51.94 187 GLU A O 1
ATOM 1415 N N . ALA A 1 188 ? 12.322 -5.100 -12.775 1.00 53.00 188 ALA A N 1
ATOM 1416 C CA . ALA A 1 188 ? 12.144 -6.157 -11.809 1.00 53.00 188 ALA A CA 1
ATOM 1417 C C . ALA A 1 188 ? 12.452 -5.672 -10.388 1.00 53.00 188 ALA A C 1
ATOM 1419 O O . ALA A 1 188 ? 13.160 -4.690 -10.167 1.00 53.00 188 ALA A O 1
ATOM 1420 N N . PHE A 1 189 ? 12.010 -6.453 -9.406 1.00 60.66 189 PHE A N 1
ATOM 1421 C CA . PHE A 1 189 ? 12.383 -6.371 -7.987 1.00 60.66 189 PHE A CA 1
ATOM 1422 C C . PHE A 1 189 ? 13.899 -6.278 -7.681 1.00 60.66 189 PHE A C 1
ATOM 1424 O O . PHE A 1 189 ? 14.286 -6.274 -6.516 1.00 60.66 189 PHE A O 1
ATOM 1431 N N . THR A 1 190 ? 14.763 -6.257 -8.695 1.00 50.53 190 THR A N 1
ATOM 1432 C CA . THR A 1 190 ? 16.217 -6.372 -8.618 1.00 50.53 190 THR A CA 1
ATOM 1433 C C . THR A 1 190 ? 16.961 -5.036 -8.594 1.00 50.53 190 THR A C 1
ATOM 1435 O O . THR A 1 190 ? 18.101 -5.015 -8.137 1.00 50.53 190 THR A O 1
ATOM 1438 N N . ASP A 1 191 ? 16.349 -3.925 -9.028 1.00 49.53 191 ASP A N 1
ATOM 1439 C CA . ASP A 1 191 ? 17.137 -2.756 -9.463 1.00 49.53 191 ASP A CA 1
ATOM 1440 C C . ASP A 1 191 ? 16.908 -1.476 -8.648 1.00 49.53 191 ASP A C 1
ATOM 1442 O O . ASP A 1 191 ? 17.353 -0.402 -9.055 1.00 49.53 191 ASP A O 1
ATOM 1446 N N . ALA A 1 192 ? 16.270 -1.543 -7.474 1.00 53.47 192 ALA A N 1
ATOM 1447 C CA . ALA A 1 192 ? 16.090 -0.353 -6.643 1.00 53.47 192 ALA A CA 1
ATOM 1448 C C . ALA A 1 192 ? 17.453 0.261 -6.249 1.00 53.47 192 ALA A C 1
ATOM 1450 O O . ALA A 1 192 ? 18.251 -0.391 -5.573 1.00 53.47 192 ALA A O 1
ATOM 1451 N N . PRO A 1 193 ? 17.713 1.546 -6.585 1.00 50.16 193 PRO A N 1
ATOM 1452 C CA . PRO A 1 193 ? 18.903 2.285 -6.231 1.00 50.16 193 PRO A CA 1
ATOM 1453 C C . PRO A 1 193 ? 19.561 1.974 -4.892 1.00 50.16 193 PRO A C 1
ATOM 1455 O O . PRO A 1 193 ? 19.084 2.556 -3.927 1.00 50.16 193 PRO A O 1
ATOM 1458 N N . ALA A 1 194 ? 20.639 1.205 -4.765 1.00 50.31 194 ALA A N 1
ATOM 1459 C CA . ALA A 1 194 ? 21.368 1.042 -3.494 1.00 50.31 194 ALA A CA 1
ATOM 1460 C C . ALA A 1 194 ? 21.549 2.348 -2.670 1.00 50.31 194 ALA A C 1
ATOM 1462 O O . ALA A 1 194 ? 21.476 2.363 -1.442 1.00 50.31 194 ALA A O 1
ATOM 1463 N N . TRP A 1 195 ? 21.758 3.468 -3.370 1.00 50.62 195 TRP A N 1
ATOM 1464 C CA . TRP A 1 195 ? 21.972 4.816 -2.832 1.00 50.62 195 TRP A CA 1
ATOM 1465 C C . TRP A 1 195 ? 20.689 5.653 -2.633 1.00 50.62 195 TRP A C 1
ATOM 1467 O O . TRP A 1 195 ? 20.770 6.809 -2.217 1.00 50.62 195 TRP A O 1
ATOM 1477 N N . ARG A 1 196 ? 19.500 5.115 -2.937 1.00 52.72 196 ARG A N 1
ATOM 1478 C CA . ARG A 1 196 ? 18.206 5.806 -2.787 1.00 52.72 196 ARG A CA 1
ATOM 1479 C C . ARG A 1 196 ? 17.436 5.453 -1.511 1.00 52.72 196 ARG A C 1
ATOM 1481 O O . ARG A 1 196 ? 16.606 6.266 -1.121 1.00 52.72 196 ARG A O 1
ATOM 1488 N N . TRP A 1 197 ? 17.706 4.316 -0.860 1.00 56.03 197 TRP A N 1
ATOM 1489 C CA . TRP A 1 197 ? 16.718 3.682 0.034 1.00 56.03 197 TRP A CA 1
ATOM 1490 C C . TRP A 1 197 ? 17.243 3.241 1.418 1.00 56.03 197 TRP A C 1
ATOM 1492 O O . TRP A 1 197 ? 16.947 2.140 1.855 1.00 56.03 197 TRP A O 1
ATOM 1502 N N . ASN A 1 198 ? 17.994 4.086 2.137 1.00 54.00 198 ASN A N 1
ATOM 1503 C CA . ASN A 1 198 ? 18.370 3.837 3.548 1.00 54.00 198 ASN A CA 1
ATOM 1504 C C . ASN A 1 198 ? 19.116 2.509 3.820 1.00 54.00 198 ASN A C 1
ATOM 1506 O O . ASN A 1 198 ? 18.940 1.890 4.863 1.00 54.00 198 ASN A O 1
ATOM 1510 N N . GLY A 1 199 ? 19.996 2.099 2.902 1.00 51.41 199 GLY A N 1
ATOM 1511 C CA . GLY A 1 199 ? 20.818 0.897 3.053 1.00 51.41 199 GLY A CA 1
ATOM 1512 C C . GLY A 1 199 ? 20.311 -0.246 2.182 1.00 51.41 199 GLY A C 1
ATOM 1513 O O . GLY A 1 199 ? 19.317 -0.878 2.505 1.00 51.41 199 GLY A O 1
ATOM 1514 N N . GLN A 1 200 ? 21.017 -0.471 1.068 1.00 57.22 200 GLN A N 1
ATOM 1515 C CA . GLN A 1 200 ? 21.041 -1.696 0.253 1.00 57.22 200 GLN A CA 1
ATOM 1516 C C . GLN A 1 200 ? 19.831 -2.628 0.478 1.00 57.22 200 GLN A C 1
ATOM 1518 O O . GLN A 1 200 ? 19.936 -3.566 1.276 1.00 57.22 200 GLN A O 1
ATOM 1523 N N . PRO A 1 201 ? 18.675 -2.379 -0.168 1.00 64.25 201 PRO A N 1
ATOM 1524 C CA . PRO A 1 201 ? 17.560 -3.310 -0.084 1.00 64.25 201 PRO A CA 1
ATOM 1525 C C . PRO A 1 201 ? 18.022 -4.701 -0.509 1.00 64.25 201 PRO A C 1
ATOM 1527 O O . PRO A 1 201 ? 18.536 -4.878 -1.609 1.00 64.25 201 PRO A O 1
ATOM 1530 N N . THR A 1 202 ? 17.843 -5.684 0.369 1.00 72.69 202 THR A N 1
ATOM 1531 C CA . THR A 1 202 ? 18.113 -7.096 0.059 1.00 72.69 202 THR A CA 1
ATOM 1532 C C . THR A 1 202 ? 16.848 -7.854 -0.328 1.00 72.69 202 THR A C 1
ATOM 1534 O O . THR A 1 202 ? 16.941 -9.012 -0.723 1.00 72.69 202 THR A O 1
ATOM 1537 N N . LEU A 1 203 ? 15.680 -7.209 -0.216 1.00 78.31 203 LEU A N 1
ATOM 1538 C CA . LEU A 1 203 ? 14.400 -7.822 -0.541 1.00 78.31 203 LEU A CA 1
ATOM 1539 C C . LEU A 1 203 ? 14.266 -8.019 -2.049 1.00 78.31 203 LEU A C 1
ATOM 1541 O O . LEU A 1 203 ? 14.450 -7.078 -2.821 1.00 78.31 203 LEU A O 1
ATOM 1545 N N . GLY A 1 204 ? 13.889 -9.223 -2.455 1.00 79.06 204 GLY A N 1
ATOM 1546 C CA . GLY A 1 204 ? 13.586 -9.563 -3.840 1.00 79.06 204 GLY A CA 1
ATOM 1547 C C . GLY A 1 204 ? 12.286 -10.350 -3.952 1.00 79.06 204 GLY A C 1
ATOM 1548 O O . GLY A 1 204 ? 11.563 -10.533 -2.976 1.00 79.06 204 GLY A O 1
ATOM 1549 N N . TYR A 1 205 ? 12.005 -10.872 -5.146 1.00 78.44 205 TYR A N 1
ATOM 1550 C CA . TYR A 1 205 ? 10.845 -11.741 -5.377 1.00 78.44 205 TYR A CA 1
ATOM 1551 C C . TYR A 1 205 ? 10.790 -12.950 -4.422 1.00 78.44 205 TYR A C 1
ATOM 1553 O O . TYR A 1 205 ? 9.704 -13.398 -4.068 1.00 78.44 205 TYR A O 1
ATOM 1561 N N . ALA A 1 206 ? 11.946 -13.456 -3.972 1.00 82.94 206 ALA A N 1
ATOM 1562 C CA . ALA A 1 206 ? 12.026 -14.573 -3.031 1.00 82.94 206 ALA A CA 1
ATOM 1563 C C . ALA A 1 206 ? 11.346 -14.272 -1.689 1.00 82.94 206 ALA A C 1
ATOM 1565 O O . ALA A 1 206 ? 10.717 -15.160 -1.122 1.00 82.94 206 ALA A O 1
ATOM 1566 N N . ASP A 1 207 ? 11.430 -13.033 -1.195 1.00 86.25 207 ASP A N 1
ATOM 1567 C CA . ASP A 1 207 ? 10.803 -12.648 0.073 1.00 86.25 207 ASP A CA 1
ATOM 1568 C C . ASP A 1 207 ? 9.270 -12.649 -0.016 1.00 86.25 207 ASP A C 1
ATOM 1570 O O . ASP A 1 207 ? 8.603 -12.770 1.007 1.00 86.25 207 ASP A O 1
ATOM 1574 N N . TYR A 1 208 ? 8.712 -12.545 -1.226 1.00 87.38 208 TYR A N 1
ATOM 1575 C CA . TYR A 1 208 ? 7.269 -12.538 -1.485 1.00 87.38 208 TYR A CA 1
ATOM 1576 C C . TYR A 1 208 ? 6.684 -13.949 -1.580 1.00 87.38 208 TYR A C 1
ATOM 1578 O O . TYR A 1 208 ? 5.461 -14.100 -1.601 1.00 87.38 208 TYR A O 1
ATOM 1586 N N . LEU A 1 209 ? 7.531 -14.983 -1.612 1.00 86.50 209 LEU A N 1
ATOM 1587 C CA . LEU A 1 209 ? 7.071 -16.365 -1.590 1.00 86.50 209 LEU A CA 1
ATOM 1588 C C . LEU A 1 209 ? 6.328 -16.667 -0.287 1.00 86.50 209 LEU A C 1
ATOM 1590 O O . LEU A 1 209 ? 6.819 -16.414 0.813 1.00 86.50 209 LEU A O 1
ATOM 1594 N N . GLY A 1 210 ? 5.138 -17.249 -0.414 1.00 88.38 210 GLY A N 1
ATOM 1595 C CA . GLY A 1 210 ? 4.291 -17.592 0.725 1.00 88.38 210 GLY A CA 1
ATOM 1596 C C . GLY A 1 210 ? 3.631 -16.394 1.411 1.00 88.38 210 GLY A C 1
ATOM 1597 O O . GLY A 1 210 ? 3.113 -16.561 2.527 1.00 88.38 210 GLY A O 1
ATOM 1598 N N . ALA A 1 211 ? 3.629 -15.222 0.761 1.00 92.88 211 ALA A N 1
ATOM 1599 C CA . ALA A 1 211 ? 2.873 -14.062 1.210 1.00 92.88 211 ALA A CA 1
ATOM 1600 C C . ALA A 1 211 ? 1.409 -14.440 1.491 1.00 92.88 211 ALA A C 1
ATOM 1602 O O . ALA A 1 211 ? 0.795 -15.217 0.758 1.00 92.88 211 ALA A O 1
ATOM 1603 N N . LYS A 1 212 ? 0.850 -13.922 2.589 1.00 95.31 212 LYS A N 1
ATOM 1604 C CA . LYS A 1 212 ? -0.526 -14.250 3.000 1.00 95.31 212 LYS A CA 1
ATOM 1605 C C . LYS A 1 212 ? -1.575 -13.487 2.201 1.00 95.31 212 LYS A C 1
ATOM 1607 O O . LYS A 1 212 ? -2.617 -14.054 1.879 1.00 95.31 212 LYS A O 1
ATOM 1612 N N . GLY A 1 213 ? -1.284 -12.231 1.875 1.00 94.56 213 GLY A N 1
ATOM 1613 C CA . GLY A 1 213 ? -2.105 -11.421 0.984 1.00 94.56 213 GLY A CA 1
ATOM 1614 C C . GLY A 1 213 ? -1.869 -11.758 -0.486 1.00 94.56 213 GLY A C 1
ATOM 1615 O O . GLY A 1 213 ? -0.801 -12.230 -0.873 1.00 94.56 213 GLY A O 1
ATOM 1616 N N . SER A 1 214 ? -2.858 -11.465 -1.329 1.00 93.12 214 SER A N 1
ATOM 1617 C CA . SER A 1 214 ? -2.685 -11.561 -2.781 1.00 93.12 214 SER A CA 1
ATOM 1618 C C . SER A 1 214 ? -1.727 -10.479 -3.268 1.00 93.12 214 SER A C 1
ATOM 1620 O O . SER A 1 214 ? -1.919 -9.298 -2.968 1.00 93.12 214 SER A O 1
ATOM 1622 N N . ILE A 1 215 ? -0.728 -10.863 -4.056 1.00 90.50 215 ILE A N 1
ATOM 1623 C CA . ILE A 1 215 ? 0.189 -9.913 -4.684 1.00 90.50 215 ILE A CA 1
ATOM 1624 C C . ILE A 1 215 ? -0.502 -9.335 -5.924 1.00 90.50 215 ILE A C 1
ATOM 1626 O O . ILE A 1 215 ? -0.854 -10.077 -6.835 1.00 90.50 215 ILE A O 1
ATOM 1630 N N . VAL A 1 216 ? -0.736 -8.023 -5.934 1.00 91.12 216 VAL A N 1
ATOM 1631 C CA . VAL A 1 216 ? -1.453 -7.280 -6.983 1.00 91.12 216 VAL A CA 1
ATOM 1632 C C . VAL A 1 216 ? -0.644 -6.024 -7.320 1.00 91.12 216 VAL A C 1
ATOM 1634 O O . VAL A 1 216 ? -0.895 -4.969 -6.738 1.00 91.12 216 VAL A O 1
ATOM 1637 N N . PRO A 1 217 ? 0.355 -6.112 -8.211 1.00 89.06 217 PRO A N 1
ATOM 1638 C CA . PRO A 1 217 ? 1.236 -4.990 -8.520 1.00 89.06 217 PRO A CA 1
ATOM 1639 C C . PRO A 1 217 ? 0.481 -3.801 -9.131 1.00 89.06 217 PRO A C 1
ATOM 1641 O O . PRO A 1 217 ? -0.532 -3.958 -9.820 1.00 89.06 217 PRO A O 1
ATOM 1644 N N . THR A 1 218 ? 1.004 -2.599 -8.903 1.00 88.12 218 THR A N 1
ATOM 1645 C CA . THR A 1 218 ? 0.546 -1.361 -9.547 1.00 88.12 218 THR A CA 1
ATOM 1646 C C . THR A 1 218 ? 1.514 -0.971 -10.659 1.00 88.12 218 THR A C 1
ATOM 1648 O O . THR A 1 218 ? 2.720 -0.977 -10.439 1.00 88.12 218 THR A O 1
ATOM 1651 N N . PHE A 1 219 ? 1.009 -0.561 -11.822 1.00 85.94 219 PHE A N 1
ATOM 1652 C CA . PHE A 1 219 ? 1.825 -0.081 -12.941 1.00 85.94 219 PHE A CA 1
ATOM 1653 C C . PHE A 1 219 ? 1.416 1.325 -13.368 1.00 85.94 219 PHE A C 1
ATOM 1655 O O . PHE A 1 219 ? 0.256 1.723 -13.228 1.00 85.94 219 PHE A O 1
ATOM 1662 N N . LYS A 1 220 ? 2.379 2.064 -13.925 1.00 84.94 220 LYS A N 1
ATOM 1663 C CA . LYS A 1 220 ? 2.127 3.358 -14.556 1.00 84.94 220 LYS A CA 1
ATOM 1664 C C . LYS A 1 220 ? 1.963 3.174 -16.066 1.00 84.94 220 LYS A C 1
ATOM 1666 O O . LYS A 1 220 ? 2.868 2.598 -16.673 1.00 84.94 220 LYS A O 1
ATOM 1671 N N . PRO A 1 221 ? 0.872 3.667 -16.680 1.00 82.19 221 PRO A N 1
ATOM 1672 C CA . PRO A 1 221 ? 0.726 3.623 -18.127 1.00 82.19 221 PRO A CA 1
ATOM 1673 C C . PRO A 1 221 ? 1.845 4.399 -18.826 1.00 82.19 221 PRO A C 1
ATOM 1675 O O . PRO A 1 221 ? 2.364 5.385 -18.287 1.00 82.19 221 PRO A O 1
ATOM 1678 N N . ALA A 1 222 ? 2.190 4.000 -20.047 1.00 84.00 222 ALA A N 1
ATOM 1679 C CA . ALA A 1 222 ? 3.096 4.776 -20.884 1.00 84.00 222 ALA A CA 1
ATOM 1680 C C . ALA A 1 222 ? 2.616 6.235 -21.057 1.00 84.00 222 ALA A C 1
ATOM 1682 O O . ALA A 1 222 ? 1.425 6.535 -21.157 1.00 84.00 222 ALA A O 1
ATOM 1683 N N . ASN A 1 223 ? 3.571 7.170 -21.086 1.00 82.38 223 ASN A N 1
ATOM 1684 C CA . ASN A 1 223 ? 3.272 8.599 -21.182 1.00 82.38 223 ASN A CA 1
ATOM 1685 C C . ASN A 1 223 ? 2.492 8.929 -22.464 1.00 82.38 223 ASN A C 1
ATOM 1687 O O . ASN A 1 223 ? 2.879 8.511 -23.553 1.00 82.38 223 ASN A O 1
ATOM 1691 N N . GLY A 1 224 ? 1.463 9.769 -22.335 1.00 79.69 224 GLY A N 1
ATOM 1692 C CA . GLY A 1 224 ? 0.680 10.275 -23.467 1.00 79.69 224 GLY A CA 1
ATOM 1693 C C . GLY A 1 224 ? -0.480 9.375 -23.889 1.00 79.69 224 GLY A C 1
ATOM 1694 O O . GLY A 1 224 ? -1.287 9.805 -24.711 1.00 79.69 224 GLY A O 1
ATOM 1695 N N . LEU A 1 225 ? -0.609 8.181 -23.302 1.00 81.12 225 LEU A N 1
ATOM 1696 C CA . LEU A 1 225 ? -1.808 7.373 -23.466 1.00 81.12 225 LEU A CA 1
ATOM 1697 C C . LEU A 1 225 ? -2.999 8.071 -22.800 1.00 81.12 225 LEU A C 1
ATOM 1699 O O . LEU A 1 225 ? -2.919 8.530 -21.659 1.00 81.12 225 LEU A O 1
ATOM 1703 N N . THR A 1 226 ? -4.101 8.162 -23.535 1.00 78.75 226 THR A N 1
ATOM 1704 C CA . THR A 1 226 ? -5.367 8.742 -23.050 1.00 78.75 226 THR A CA 1
ATOM 1705 C C . THR A 1 226 ? -6.559 7.832 -23.321 1.00 78.75 226 THR A C 1
ATOM 1707 O O . THR A 1 226 ? -7.600 7.985 -22.684 1.00 78.75 226 THR A O 1
ATOM 1710 N N . ASP A 1 227 ? -6.404 6.867 -24.229 1.00 83.06 227 ASP A N 1
ATOM 1711 C CA . ASP A 1 227 ? -7.417 5.867 -24.517 1.00 83.06 227 ASP A CA 1
ATOM 1712 C C . ASP A 1 227 ? -7.388 4.731 -23.481 1.00 83.06 227 ASP A C 1
ATOM 1714 O O . ASP A 1 227 ? -6.344 4.163 -23.156 1.00 83.06 227 ASP A O 1
ATOM 1718 N N . VAL A 1 228 ? -8.570 4.383 -22.972 1.00 76.25 228 VAL A N 1
ATOM 1719 C CA . VAL A 1 228 ? -8.790 3.326 -21.970 1.00 76.25 228 VAL A CA 1
ATOM 1720 C C . VAL A 1 228 ? -8.250 1.970 -22.424 1.00 76.25 228 VAL A C 1
ATOM 1722 O O . VAL A 1 228 ? -7.712 1.220 -21.605 1.00 76.25 228 VAL A O 1
ATOM 1725 N N . MET A 1 229 ? -8.425 1.621 -23.700 1.00 81.56 229 MET A N 1
ATOM 1726 C CA . MET A 1 229 ? -8.030 0.316 -24.223 1.00 81.56 229 MET A CA 1
ATOM 1727 C C . MET A 1 229 ? -6.524 0.250 -24.430 1.00 81.56 229 MET A C 1
ATOM 1729 O O . MET A 1 229 ? -5.919 -0.773 -24.108 1.00 81.56 229 MET A O 1
ATOM 1733 N N . GLU A 1 230 ? -5.910 1.339 -24.892 1.00 85.75 230 GLU A N 1
ATOM 1734 C CA . GLU A 1 230 ? -4.452 1.458 -24.973 1.00 85.75 230 GLU A CA 1
ATOM 1735 C C . GLU A 1 230 ? -3.810 1.353 -23.589 1.00 85.75 230 GLU A C 1
ATOM 1737 O O . GLU A 1 230 ? -2.890 0.561 -23.398 1.00 85.75 230 GLU A O 1
ATOM 1742 N N . ILE A 1 231 ? -4.349 2.067 -22.597 1.00 81.88 231 ILE A N 1
ATOM 1743 C CA . ILE A 1 231 ? -3.874 2.011 -21.209 1.00 81.88 231 ILE A CA 1
ATOM 1744 C C . ILE A 1 231 ? -4.039 0.606 -20.632 1.00 81.88 231 ILE A C 1
ATOM 1746 O O . ILE A 1 231 ? -3.108 0.064 -20.043 1.00 81.88 231 ILE A O 1
ATOM 1750 N N . SER A 1 232 ? -5.200 -0.021 -20.830 1.00 81.06 232 SER A N 1
ATOM 1751 C CA . SER A 1 232 ? -5.442 -1.385 -20.345 1.00 81.06 232 SER A CA 1
ATOM 1752 C C . SER A 1 232 ? -4.489 -2.394 -20.992 1.00 81.06 232 SER A C 1
ATOM 1754 O O . SER A 1 232 ? -3.977 -3.279 -20.310 1.00 81.06 232 SER A O 1
ATOM 1756 N N . THR A 1 233 ? -4.216 -2.244 -22.290 1.00 86.00 233 THR A N 1
ATOM 1757 C CA . THR A 1 233 ? -3.287 -3.108 -23.034 1.00 86.00 233 THR A CA 1
ATOM 1758 C C . THR A 1 233 ? -1.849 -2.916 -22.557 1.00 86.00 233 THR A C 1
ATOM 1760 O O . THR A 1 233 ? -1.150 -3.900 -22.321 1.00 86.00 233 THR A O 1
ATOM 1763 N N . ASP A 1 234 ? -1.423 -1.670 -22.354 1.00 86.06 234 ASP A N 1
ATOM 1764 C CA . ASP A 1 234 ? -0.095 -1.336 -21.838 1.00 86.06 234 ASP A CA 1
ATOM 1765 C C . ASP A 1 234 ? 0.122 -1.919 -20.433 1.00 86.06 234 ASP A C 1
ATOM 1767 O O . ASP A 1 234 ? 1.090 -2.642 -20.198 1.00 86.06 234 ASP A O 1
ATOM 1771 N N . ILE A 1 235 ? -0.830 -1.718 -19.519 1.00 86.00 235 ILE A N 1
ATOM 1772 C CA . ILE A 1 235 ? -0.763 -2.258 -18.154 1.00 86.00 235 ILE A CA 1
ATOM 1773 C C . ILE A 1 235 ? -0.782 -3.795 -18.153 1.00 86.00 235 ILE A C 1
ATOM 1775 O O . ILE A 1 235 ? -0.034 -4.417 -17.396 1.00 86.00 235 ILE A O 1
ATOM 1779 N N . ALA A 1 236 ? -1.596 -4.426 -19.008 1.00 84.88 236 ALA A N 1
ATOM 1780 C CA . ALA A 1 236 ? -1.623 -5.884 -19.143 1.00 84.88 236 ALA A CA 1
ATOM 1781 C C . ALA A 1 236 ? -0.275 -6.422 -19.642 1.00 84.88 236 ALA A C 1
ATOM 1783 O O . ALA A 1 236 ? 0.222 -7.420 -19.120 1.00 84.88 236 ALA A O 1
ATOM 1784 N N . SER A 1 237 ? 0.332 -5.736 -20.615 1.00 87.75 237 SER A N 1
ATOM 1785 C CA . SER A 1 237 ? 1.649 -6.083 -21.144 1.00 87.75 237 SER A CA 1
ATOM 1786 C C . SER A 1 237 ? 2.735 -5.959 -20.075 1.00 87.75 237 SER A C 1
ATOM 1788 O O . SER A 1 237 ? 3.542 -6.873 -19.926 1.00 87.75 237 SER A O 1
ATOM 1790 N N . GLN A 1 238 ? 2.751 -4.866 -19.304 1.00 86.81 238 GLN A N 1
ATOM 1791 C CA . GLN A 1 238 ? 3.709 -4.677 -18.207 1.00 86.81 238 GLN A CA 1
ATOM 1792 C C . GLN A 1 238 ? 3.556 -5.759 -17.126 1.00 86.81 238 GLN A C 1
ATOM 1794 O O . GLN A 1 238 ? 4.551 -6.305 -16.646 1.00 86.81 238 GLN A O 1
ATOM 1799 N N . HIS A 1 239 ? 2.316 -6.119 -16.782 1.00 86.38 239 HIS A N 1
ATOM 1800 C CA . HIS A 1 239 ? 2.037 -7.194 -15.832 1.00 86.38 239 HIS A CA 1
ATOM 1801 C C . HIS A 1 239 ? 2.534 -8.557 -16.332 1.00 86.38 239 HIS A C 1
ATOM 1803 O O . HIS A 1 239 ? 3.167 -9.281 -15.566 1.00 86.38 239 HIS A O 1
ATOM 1809 N N . GLY A 1 240 ? 2.307 -8.881 -17.611 1.00 86.75 240 GLY A N 1
ATOM 1810 C CA . GLY A 1 240 ? 2.805 -10.112 -18.231 1.00 86.75 240 GLY A CA 1
ATOM 1811 C C . GLY A 1 240 ? 4.329 -10.217 -18.182 1.00 86.75 240 GLY A C 1
ATOM 1812 O O . GLY A 1 240 ? 4.852 -11.220 -17.712 1.00 86.75 240 GLY A O 1
ATOM 1813 N N . VAL A 1 241 ? 5.038 -9.143 -18.550 1.00 85.94 241 VAL A N 1
ATOM 1814 C CA . VAL A 1 241 ? 6.512 -9.090 -18.486 1.00 85.94 241 VAL A CA 1
ATOM 1815 C C . VAL A 1 241 ? 7.028 -9.328 -17.064 1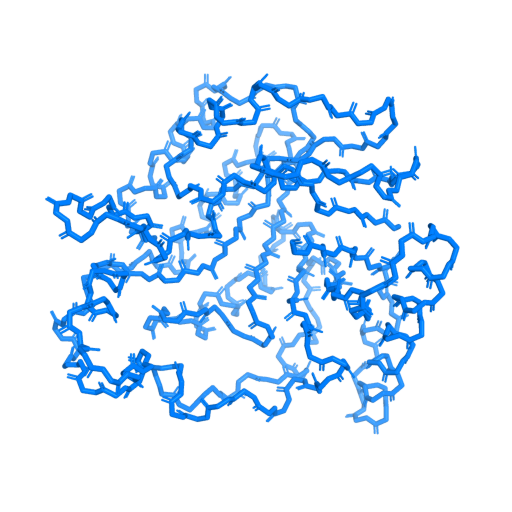.00 85.94 241 VAL A C 1
ATOM 1817 O O . VAL A 1 241 ? 7.985 -10.077 -16.877 1.00 85.94 241 VAL A O 1
ATOM 1820 N N . MET A 1 242 ? 6.391 -8.732 -16.051 1.00 84.44 242 MET A N 1
ATOM 1821 C CA . MET A 1 242 ? 6.775 -8.944 -14.652 1.00 84.44 242 MET A CA 1
ATOM 1822 C C . MET A 1 242 ? 6.534 -10.395 -14.203 1.00 84.44 242 MET A C 1
ATOM 1824 O O . MET A 1 242 ? 7.380 -10.963 -13.513 1.00 84.44 242 MET A O 1
ATOM 1828 N N . ILE A 1 243 ? 5.403 -11.002 -14.586 1.00 85.12 243 ILE A N 1
ATOM 1829 C CA . ILE A 1 243 ? 5.120 -12.414 -14.285 1.00 85.12 243 ILE A CA 1
ATOM 1830 C C . ILE A 1 243 ? 6.170 -13.312 -14.943 1.00 85.12 243 ILE A C 1
ATOM 1832 O O . ILE A 1 243 ? 6.729 -14.169 -14.262 1.00 85.12 243 ILE A O 1
ATOM 1836 N N . ASP A 1 244 ? 6.471 -13.100 -16.225 1.00 86.56 244 ASP A N 1
ATOM 1837 C CA . ASP A 1 244 ? 7.455 -13.896 -16.962 1.00 86.56 244 ASP A CA 1
ATOM 1838 C C . ASP A 1 244 ? 8.847 -13.799 -16.319 1.00 86.56 244 ASP A C 1
ATOM 1840 O O . ASP A 1 244 ? 9.507 -14.820 -16.106 1.00 86.56 244 ASP A O 1
ATOM 1844 N N . ASP A 1 245 ? 9.276 -12.594 -15.924 1.00 82.81 245 ASP A N 1
ATOM 1845 C CA . ASP A 1 245 ? 10.537 -12.383 -15.206 1.00 82.81 245 ASP A CA 1
ATOM 1846 C C . ASP A 1 245 ? 10.552 -13.098 -13.843 1.00 82.81 245 ASP A C 1
ATOM 1848 O O . ASP A 1 245 ? 11.497 -13.835 -13.544 1.00 82.81 245 ASP A O 1
ATOM 1852 N N . ALA A 1 246 ? 9.495 -12.955 -13.037 1.00 80.69 246 ALA A N 1
ATOM 1853 C CA . ALA A 1 246 ? 9.383 -13.613 -11.736 1.00 80.69 246 ALA A CA 1
ATOM 1854 C C . ALA A 1 246 ? 9.402 -15.148 -11.867 1.00 80.69 246 ALA A C 1
ATOM 1856 O O . ALA A 1 246 ? 10.165 -15.827 -11.173 1.00 80.69 246 ALA A O 1
ATOM 1857 N N . VAL A 1 247 ? 8.624 -15.704 -12.802 1.00 84.88 247 VAL A N 1
ATOM 1858 C CA . VAL A 1 247 ? 8.555 -17.148 -13.070 1.00 84.88 247 VAL A CA 1
ATOM 1859 C C . VAL A 1 247 ? 9.888 -17.677 -13.595 1.00 84.88 247 VAL A C 1
ATOM 1861 O O . VAL A 1 247 ? 10.334 -18.729 -13.136 1.00 84.88 247 VAL A O 1
ATOM 1864 N N . SER A 1 248 ? 10.574 -16.943 -14.481 1.00 84.25 248 SER A N 1
ATOM 1865 C CA . SER A 1 248 ? 11.901 -17.333 -14.990 1.00 84.25 248 SER A CA 1
ATOM 1866 C C . SER A 1 248 ? 12.953 -17.477 -13.881 1.00 84.25 248 SER A C 1
ATOM 1868 O O . SER A 1 248 ? 13.903 -18.247 -14.017 1.00 84.25 248 SER A O 1
ATOM 1870 N N . LYS A 1 249 ? 12.751 -16.781 -12.754 1.00 80.56 249 LYS A N 1
ATOM 1871 C CA . LYS A 1 249 ? 13.597 -16.831 -11.555 1.00 80.56 249 LYS A CA 1
ATOM 1872 C C . LYS A 1 249 ? 13.072 -17.802 -10.482 1.00 80.56 249 LYS A C 1
ATOM 1874 O O . LYS A 1 249 ? 13.643 -17.873 -9.397 1.00 80.56 249 LYS A O 1
ATOM 1879 N N . GLY A 1 250 ? 12.019 -18.567 -10.781 1.00 80.12 250 GLY A N 1
ATOM 1880 C CA . GLY A 1 250 ? 11.438 -19.585 -9.899 1.00 80.12 250 GLY A CA 1
ATOM 1881 C C . GLY A 1 250 ? 10.358 -19.076 -8.936 1.00 80.12 250 GLY A C 1
ATOM 1882 O O . GLY A 1 250 ? 9.972 -19.807 -8.026 1.00 80.12 250 GLY A O 1
ATOM 1883 N N . PHE A 1 251 ? 9.852 -17.853 -9.115 1.00 81.75 251 PHE A N 1
ATOM 1884 C CA . PHE A 1 251 ? 8.888 -17.225 -8.206 1.00 81.75 251 PHE A CA 1
ATOM 1885 C C . PHE A 1 251 ? 7.451 -17.343 -8.722 1.00 81.75 251 PHE A C 1
ATOM 1887 O O . PHE A 1 251 ? 6.874 -16.402 -9.265 1.00 81.75 251 PHE A O 1
ATOM 1894 N N . THR A 1 252 ? 6.856 -18.523 -8.552 1.00 79.88 252 THR A N 1
ATOM 1895 C CA . THR A 1 252 ? 5.548 -18.862 -9.138 1.00 79.88 252 THR A CA 1
ATOM 1896 C C . THR A 1 252 ? 4.354 -18.170 -8.483 1.00 79.88 252 THR A C 1
ATOM 1898 O O . THR A 1 252 ? 3.304 -18.082 -9.110 1.00 79.88 252 THR A O 1
ATOM 1901 N N . ASP A 1 253 ? 4.483 -17.645 -7.262 1.00 77.56 253 ASP A N 1
ATOM 1902 C CA . ASP A 1 253 ? 3.366 -16.983 -6.565 1.00 77.56 253 ASP A CA 1
ATOM 1903 C C . ASP A 1 253 ? 2.875 -15.726 -7.301 1.00 77.56 253 ASP A C 1
ATOM 1905 O O . ASP A 1 253 ? 1.686 -15.411 -7.266 1.00 77.56 253 ASP A O 1
ATOM 1909 N N . PHE A 1 254 ? 3.753 -15.062 -8.061 1.00 77.44 254 PHE A N 1
ATOM 1910 C CA . PHE A 1 254 ? 3.379 -13.936 -8.920 1.00 77.44 254 PHE A CA 1
ATOM 1911 C C . PHE A 1 254 ? 2.481 -14.355 -10.090 1.00 77.44 254 PHE A C 1
ATOM 1913 O O . PHE A 1 254 ? 1.651 -13.561 -10.527 1.00 77.44 254 PHE A O 1
ATOM 1920 N N . ALA A 1 255 ? 2.568 -15.607 -10.555 1.00 78.06 255 ALA A N 1
ATOM 1921 C CA . ALA A 1 255 ? 1.666 -16.135 -11.580 1.00 78.06 255 ALA A CA 1
ATOM 1922 C C . ALA A 1 255 ? 0.225 -16.305 -11.064 1.00 78.06 255 ALA A C 1
ATOM 1924 O O . ALA A 1 255 ? -0.710 -16.354 -11.860 1.00 78.06 255 ALA A O 1
ATOM 1925 N N . ASN A 1 256 ? 0.037 -16.348 -9.740 1.00 80.38 256 ASN A N 1
ATOM 1926 C CA . ASN A 1 256 ? -1.280 -16.396 -9.101 1.00 80.38 256 ASN A CA 1
ATOM 1927 C C . ASN A 1 256 ? -1.857 -15.000 -8.818 1.00 80.38 256 ASN A C 1
ATOM 1929 O O . ASN A 1 256 ? -2.916 -14.892 -8.195 1.00 80.38 256 ASN A O 1
ATOM 1933 N N . SER A 1 257 ? -1.175 -13.933 -9.253 1.00 82.62 257 SER A N 1
ATOM 1934 C CA . SER A 1 257 ? -1.669 -12.563 -9.138 1.00 82.62 257 SER A CA 1
ATOM 1935 C C . SER A 1 257 ? -3.080 -12.451 -9.741 1.00 82.62 257 SER A C 1
ATOM 1937 O O . SER A 1 257 ? -3.263 -12.712 -10.934 1.00 82.62 257 SER A O 1
ATOM 1939 N N . PRO A 1 258 ? -4.104 -12.030 -8.970 1.00 83.38 258 PRO A N 1
ATOM 1940 C CA . PRO A 1 258 ? -5.474 -11.904 -9.472 1.00 83.38 258 PRO A CA 1
ATOM 1941 C C . PRO A 1 258 ? -5.660 -10.685 -10.396 1.00 83.38 258 PRO A C 1
ATOM 1943 O O . PRO A 1 258 ? -6.780 -10.386 -10.823 1.00 83.38 258 PRO A O 1
ATOM 1946 N N 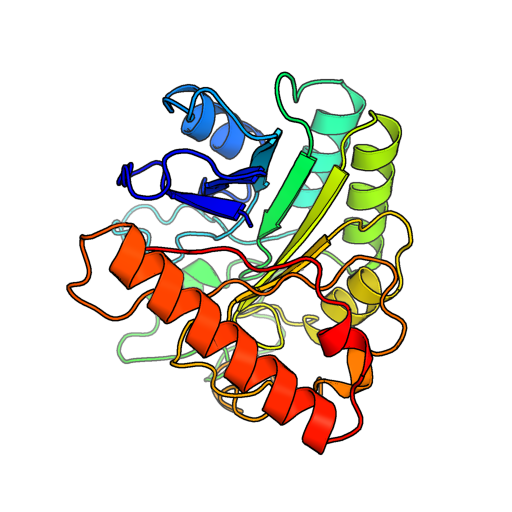. GLY A 1 259 ? -4.589 -9.936 -10.674 1.00 85.44 259 GLY A N 1
ATOM 1947 C CA . GLY A 1 259 ? -4.570 -8.814 -11.602 1.00 85.44 259 GLY A CA 1
ATOM 1948 C C . GLY A 1 259 ? -3.605 -7.720 -11.162 1.00 85.44 259 GLY A C 1
ATOM 1949 O O . GLY A 1 259 ? -2.692 -7.941 -10.379 1.00 85.44 259 GLY A O 1
ATOM 1950 N N . CYS A 1 260 ? -3.834 -6.508 -11.648 1.00 84.38 260 CYS A N 1
ATOM 1951 C CA . CYS A 1 260 ? -2.990 -5.359 -11.353 1.00 84.38 260 CYS A CA 1
ATOM 1952 C C . CYS A 1 260 ? -3.824 -4.086 -11.164 1.00 84.38 260 CYS A C 1
ATOM 1954 O O . CYS A 1 260 ? -5.025 -4.044 -11.484 1.00 84.38 260 CYS A O 1
ATOM 1956 N N . PHE A 1 261 ? -3.178 -3.061 -10.612 1.00 86.81 261 PHE A N 1
ATOM 1957 C CA . PHE A 1 261 ? -3.701 -1.701 -10.570 1.00 86.81 261 PHE A CA 1
ATOM 1958 C C . PHE A 1 261 ? -3.048 -0.831 -11.642 1.00 86.81 261 PHE A C 1
ATOM 1960 O O . PHE A 1 261 ? -1.854 -0.956 -11.910 1.00 86.81 261 PHE A O 1
ATOM 1967 N N . ALA A 1 262 ? -3.816 0.105 -12.192 1.00 83.00 262 ALA A N 1
ATOM 1968 C CA . ALA A 1 262 ? -3.269 1.224 -12.950 1.00 83.00 262 ALA A CA 1
ATOM 1969 C C . ALA A 1 262 ? -3.113 2.457 -12.046 1.00 83.00 262 ALA A C 1
ATOM 1971 O O . ALA A 1 262 ? -4.010 2.783 -11.261 1.00 83.00 262 ALA A O 1
ATOM 1972 N N . PHE A 1 263 ? -1.978 3.144 -12.167 1.00 78.81 263 PHE A N 1
ATOM 1973 C CA . PHE A 1 263 ? -1.696 4.426 -11.526 1.00 78.81 263 PHE A CA 1
ATOM 1974 C C . PHE A 1 263 ? -1.269 5.446 -12.577 1.00 78.81 263 PHE A C 1
ATOM 1976 O O . PHE A 1 263 ? -0.271 5.248 -13.261 1.00 78.81 263 PHE A O 1
ATOM 1983 N N . GLN A 1 264 ? -1.995 6.553 -12.698 1.00 69.44 264 GLN A N 1
ATOM 1984 C CA . GLN A 1 264 ? -1.688 7.604 -13.665 1.00 69.44 264 GLN A CA 1
ATOM 1985 C C . GLN A 1 264 ? -1.386 8.922 -12.966 1.00 69.44 264 GLN A C 1
ATOM 1987 O O . GLN A 1 264 ? -2.044 9.274 -11.984 1.00 69.44 264 GLN A O 1
ATOM 1992 N N . ASP A 1 265 ? -0.361 9.620 -13.468 1.00 58.97 265 ASP A N 1
ATOM 1993 C CA . ASP A 1 265 ? 0.188 10.804 -12.815 1.00 58.97 265 ASP A CA 1
ATOM 1994 C C . ASP A 1 265 ? -0.606 12.100 -12.983 1.00 58.97 265 ASP A C 1
ATOM 1996 O O . ASP A 1 265 ? -0.987 12.452 -14.127 1.00 58.97 265 ASP A O 1
#

Radius of gyration: 17.48 Å; chains: 1; bounding box: 44×48×42 Å

Foldseek 3Di:
DEAEAELVDGFCQDQEGQEYEYDQLALQPVSQCVSCVPDDDHPHHFYEGERHPHCLVPVDLPDDDPRAAALVSLVNLLVCLLVVVDPPGQAYEYEFAAAACLSNVCVVDPDDQALQPDDDPVRGPHGDFLVSVLSSLVSRVVSNHAYHYEDEQQFHFHDQCGVRNSLSQQPRLSHAEYEHECAPLLPASPDPPCRRHNHRDPGHLVSNPNGNHAYAYEYEADPPDRHNVSRVVRQVVSLVVNCVVCVVVVNNSSVVRPYYYYYYD

pLDDT: mean 78.7, std 16.96, range [41.69, 98.88]

Secondary structure (DSSP, 8-state):
-EEEEETTB-----SS-SEEEEE---SSHHHHHHHHHT----SSSEEEEEEE---TT-S-TTS----SB-HHHHHHHHHHHHTT---S-SEEEEE-B-BTTHHHHHHHSTTT--TTSS--TTTS--PPPHHHHHHHHHHHHTTT-EEEEEEETTS-BT-TTHHHHHHHHHH-TT--EEEEE-TTTT--TT---TTTTTS-----GGGGTT-SSEE--EEPPPTT---HHHHHHHHHHHHHHHHHHHHHTT-GGGGG----EE---

Organism: NCBI:txid1333877